Protein AF-A0A7S1K4D0-F1 (afdb_monomer)

Sequence (268 aa):
MHGTATTIIGSWWKMRKERRKFIQHKKRIKATNFIREQWGLYLAVKRTRKTVFAMMQERQREYKRLLYEFGGDWPSKKSGRRLEVHVPSVAVPDSRKETSQYWWERQNAQLGRLFRVWDPSIDVVYVTCEHPPSELLEYFYKIMTLRGIDNPQGKIQIVVAEEAANLPRVSLTTALLCSPKAIRRIRTIAKGRFGYIVPGHVSPLEVQLSSALGLPLFGPPPTKVASLSTKSEMRRVMQTAQIPSGPHATNINQADKFYESLSVLIME

InterPro domains:
  IPR038752 IQ domain-containing protein H [PTHR14465] (5-268)

Solvent-accessible surface area (backbone atoms only — not comparable to full-atom values): 14934 Å² total; per-residue (Å²): 127,69,74,60,55,56,52,51,54,51,50,51,51,51,50,54,53,51,51,51,52,50,54,52,49,53,52,47,52,53,51,50,52,51,50,52,53,55,49,50,50,50,52,49,52,54,51,5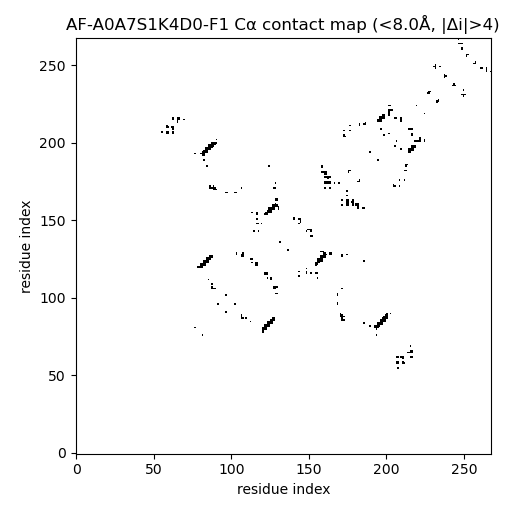1,52,53,52,53,51,52,52,51,52,48,30,52,51,46,33,53,50,37,41,51,54,48,61,69,45,39,82,78,49,69,85,44,68,33,37,42,35,34,38,44,24,60,90,69,60,67,80,59,50,77,72,42,76,65,59,62,57,62,40,53,68,57,60,75,62,66,60,55,45,73,45,85,44,34,33,36,35,43,50,33,59,60,82,74,58,67,69,59,53,51,52,52,44,49,55,40,45,78,71,72,39,79,62,52,73,82,38,46,42,82,40,48,18,69,38,28,82,79,44,78,90,59,43,49,59,55,24,33,74,68,8,67,65,36,47,50,50,52,38,59,73,40,59,98,51,58,46,34,33,39,59,56,52,64,42,75,63,50,40,48,46,20,40,74,55,74,31,28,60,66,67,75,60,38,73,59,44,66,57,54,72,37,72,48,46,41,50,53,51,33,58,74,68,68,48,89,72,77,93,81,84,62,83,72,86,49,70,68,57,42,56,55,50,48,56,55,61,72,75,109

Nearest PDB structures (foldseek):
  3oe7-assembly2_P  TM=1.944E-01  e=1.577E-01  Saccharomyces cerevisiae
  2hld-assembly2_P  TM=1.862E-01  e=1.888E-01  Saccharomyces cerevisiae
  3oee-assembly2_P  TM=2.064E-01  e=3.440E-01  Saccharomyces cerevisiae
  6dus-assembly2_B  TM=3.168E-01  e=3.572E+00  Salmonella enterica subsp. enterica serovar Typhimurium str. SL1344
  7l78-assembly1_B  TM=1.521E-01  e=1.637E+00  Saccharomyces cerevisiae

Foldseek 3Di:
DVVVVVVVVVVVVVVVVVVVVVVVVVVVVVVVVVVVVVVVVVVVVVVVVVVVVVVLVVLLVLQVVQQVVCVVCCVVPVLAQEEEEEQQWDDDPLVVLVVDDPLQVVSVVVCVVLCVCVNVSYAYEYEGLDDPDPVVVVVVVVVCVVVPRPPSVVRYHYAHLVCSVVDPSDISLVSNVVRVVSLVVLLVVCPPGHYAYEYSADASSVSNSCSSNVHHHPDDHRVVCVQCVDPQSVVVVCVVVVNDDAQDDHDPPDPVVVVVSVVVNVVD

Structure (mmCIF, N/CA/C/O backbone):
data_AF-A0A7S1K4D0-F1
#
_entry.id   AF-A0A7S1K4D0-F1
#
loop_
_atom_site.group_PDB
_atom_site.id
_atom_site.type_symbol
_atom_site.label_atom_id
_atom_site.label_alt_id
_atom_site.label_comp_id
_atom_site.label_asym_id
_atom_site.label_entity_id
_atom_site.label_seq_id
_atom_site.pdbx_PDB_ins_code
_atom_site.Cartn_x
_atom_site.Cartn_y
_atom_site.Cartn_z
_atom_site.occupancy
_atom_site.B_iso_or_equiv
_atom_site.auth_seq_id
_atom_site.auth_comp_id
_atom_site.auth_asym_id
_atom_site.auth_atom_id
_atom_site.pdbx_PDB_model_num
ATOM 1 N N . MET A 1 1 ? 62.572 2.540 -70.035 1.00 52.50 1 MET A N 1
ATOM 2 C CA . MET A 1 1 ? 61.556 3.380 -69.350 1.00 52.50 1 MET A CA 1
ATOM 3 C C . MET A 1 1 ? 60.134 2.786 -69.303 1.00 52.50 1 MET A C 1
ATOM 5 O O . MET A 1 1 ? 59.291 3.369 -68.642 1.00 52.50 1 MET A O 1
ATOM 9 N N . HIS A 1 2 ? 59.824 1.642 -69.934 1.00 54.50 2 HIS A N 1
ATOM 10 C CA . HIS A 1 2 ? 58.457 1.076 -69.912 1.00 54.50 2 HIS A CA 1
ATOM 11 C C . HIS A 1 2 ? 58.121 0.200 -68.682 1.00 54.50 2 HIS A C 1
ATOM 13 O O . HIS A 1 2 ? 56.955 0.097 -68.316 1.00 54.50 2 HIS A O 1
ATOM 19 N N . GLY A 1 3 ? 59.114 -0.380 -67.992 1.00 61.81 3 GLY A N 1
ATOM 20 C CA . GLY A 1 3 ? 58.888 -1.218 -66.797 1.00 61.81 3 GLY A CA 1
ATOM 21 C C . GLY A 1 3 ? 58.496 -0.452 -65.521 1.00 61.81 3 GLY A C 1
ATOM 22 O O . GLY A 1 3 ? 57.920 -1.021 -64.595 1.00 61.81 3 GLY A O 1
ATOM 23 N N . THR A 1 4 ? 58.768 0.854 -65.460 1.00 68.94 4 THR A N 1
ATOM 24 C CA . THR A 1 4 ? 58.425 1.706 -64.310 1.00 68.94 4 THR A CA 1
ATOM 25 C C . THR A 1 4 ? 56.947 2.100 -64.322 1.00 68.94 4 THR A C 1
ATOM 27 O O . THR A 1 4 ? 56.292 2.039 -63.285 1.00 68.94 4 THR A O 1
ATOM 30 N N . ALA A 1 5 ? 56.382 2.412 -65.493 1.00 72.31 5 ALA A N 1
ATOM 31 C CA . ALA A 1 5 ? 54.973 2.786 -65.635 1.00 72.31 5 ALA A CA 1
ATOM 32 C C . ALA A 1 5 ? 54.013 1.625 -65.315 1.00 72.31 5 ALA A C 1
ATOM 34 O O . ALA A 1 5 ? 53.046 1.808 -64.577 1.00 72.31 5 ALA A O 1
ATOM 35 N N . THR A 1 6 ? 54.301 0.411 -65.792 1.00 79.31 6 THR A N 1
ATOM 36 C CA . THR A 1 6 ? 53.508 -0.795 -65.482 1.00 79.31 6 THR A CA 1
ATOM 37 C C . THR A 1 6 ? 53.541 -1.145 -63.996 1.00 79.31 6 THR A C 1
ATOM 39 O O . THR A 1 6 ? 52.514 -1.513 -63.424 1.00 79.31 6 THR A O 1
ATOM 42 N N . THR A 1 7 ? 54.688 -0.957 -63.340 1.00 81.25 7 THR A N 1
ATOM 43 C CA . THR A 1 7 ? 54.833 -1.162 -61.892 1.00 81.25 7 THR A CA 1
ATOM 44 C C . THR A 1 7 ? 54.020 -0.141 -61.088 1.00 81.25 7 THR A C 1
ATOM 46 O O . THR A 1 7 ? 53.353 -0.514 -60.121 1.00 81.25 7 THR A O 1
ATOM 49 N N . ILE A 1 8 ? 54.005 1.129 -61.511 1.00 83.81 8 ILE A N 1
ATOM 50 C CA . ILE A 1 8 ? 53.207 2.195 -60.881 1.00 83.81 8 ILE A CA 1
ATOM 51 C C . ILE A 1 8 ? 51.707 1.937 -61.072 1.00 83.81 8 ILE A C 1
ATOM 53 O O . IL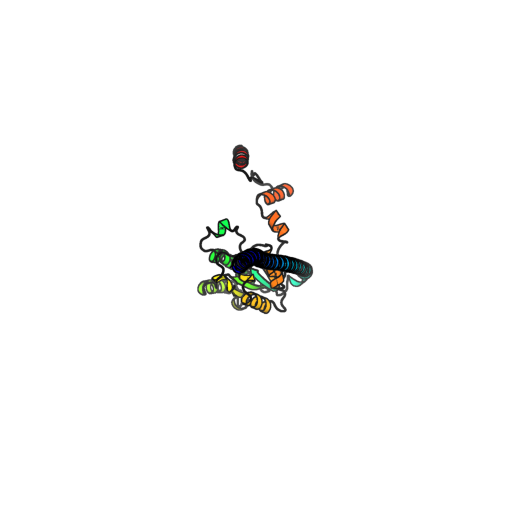E A 1 8 ? 50.944 1.968 -60.110 1.00 83.81 8 ILE A O 1
ATOM 57 N N . ILE A 1 9 ? 51.266 1.619 -62.289 1.00 84.44 9 ILE A N 1
ATOM 58 C CA . ILE A 1 9 ? 49.853 1.313 -62.562 1.00 84.44 9 ILE A CA 1
ATOM 59 C C . ILE A 1 9 ? 49.412 0.071 -61.765 1.00 84.44 9 ILE A C 1
ATOM 61 O O . ILE A 1 9 ? 48.340 0.063 -61.150 1.00 84.44 9 ILE A O 1
ATOM 65 N N . GLY A 1 10 ? 50.265 -0.956 -61.703 1.00 88.88 10 GLY A N 1
ATOM 66 C CA . GLY A 1 10 ? 50.025 -2.168 -60.923 1.00 88.88 10 GLY A CA 1
ATOM 67 C C . GLY A 1 10 ? 49.933 -1.915 -59.414 1.00 88.88 10 GLY A C 1
ATOM 68 O O . GLY A 1 10 ? 49.057 -2.481 -58.752 1.00 88.88 10 GLY A O 1
ATOM 69 N N . SER A 1 11 ? 50.786 -1.051 -58.852 1.00 87.69 11 SER A N 1
ATOM 70 C CA . SER A 1 11 ? 50.752 -0.703 -57.424 1.00 87.69 11 SER A CA 1
ATOM 71 C C . SER A 1 11 ? 49.517 0.130 -57.065 1.00 87.69 11 SER A C 1
ATOM 73 O O . SER A 1 11 ? 48.850 -0.167 -56.071 1.00 87.69 11 SER A O 1
ATOM 75 N N . TRP A 1 12 ? 49.125 1.080 -57.918 1.00 91.31 12 TRP A N 1
ATOM 76 C CA . TRP A 1 12 ? 47.898 1.869 -57.766 1.00 91.31 12 TRP A CA 1
ATOM 77 C C . TRP A 1 12 ? 46.634 1.009 -57.800 1.00 91.31 12 TRP A C 1
ATOM 79 O O . TRP A 1 12 ? 45.729 1.183 -56.977 1.00 91.31 12 TRP A O 1
ATOM 89 N N . TRP A 1 13 ? 46.560 0.047 -58.722 1.00 91.25 13 TRP A N 1
ATOM 90 C CA . TRP A 1 13 ? 45.410 -0.851 -58.807 1.00 91.25 13 TRP A CA 1
ATOM 91 C C . TRP A 1 13 ? 45.311 -1.771 -57.582 1.00 91.25 13 TRP A C 1
ATOM 93 O O . TRP A 1 13 ? 44.226 -1.912 -57.004 1.00 91.25 13 TRP A O 1
ATOM 103 N N . LYS A 1 14 ? 46.444 -2.325 -57.120 1.00 92.81 14 LYS A N 1
ATOM 104 C CA . LYS A 1 14 ? 46.523 -3.087 -55.860 1.00 92.81 14 LYS A CA 1
ATOM 105 C C . LYS A 1 14 ? 46.072 -2.233 -54.670 1.00 92.81 14 LYS A C 1
ATOM 107 O O . LYS A 1 14 ? 45.194 -2.662 -53.924 1.00 92.81 14 LYS A O 1
ATOM 112 N N . MET A 1 15 ? 46.568 -0.999 -54.547 1.00 93.19 15 MET A N 1
ATOM 113 C CA . MET A 1 15 ? 46.160 -0.058 -53.497 1.00 93.19 15 MET A CA 1
ATOM 114 C C . MET A 1 15 ? 44.651 0.217 -53.535 1.00 93.19 15 MET A C 1
ATOM 116 O O . MET A 1 15 ? 43.981 0.159 -52.505 1.00 93.19 15 MET A O 1
ATOM 120 N N . ARG A 1 16 ? 44.073 0.472 -54.717 1.00 93.81 16 ARG A N 1
ATOM 121 C CA . ARG A 1 16 ? 42.629 0.720 -54.867 1.00 93.81 16 ARG A CA 1
ATOM 122 C C . ARG A 1 16 ? 41.795 -0.503 -54.476 1.00 93.81 16 ARG A C 1
ATOM 124 O O . ARG A 1 16 ? 40.752 -0.341 -53.835 1.00 93.81 16 ARG A O 1
ATOM 131 N N . LYS A 1 17 ? 42.240 -1.713 -54.834 1.00 94.94 17 LYS A N 1
ATOM 132 C CA . LYS A 1 17 ? 41.590 -2.980 -54.460 1.00 94.94 17 LYS A CA 1
ATOM 133 C C . LYS A 1 17 ? 41.620 -3.195 -52.946 1.00 94.94 17 LYS A C 1
ATOM 135 O O . LYS A 1 17 ? 40.566 -3.436 -52.356 1.00 94.94 17 LYS A O 1
ATOM 140 N N . GLU A 1 18 ? 42.780 -3.033 -52.314 1.00 94.44 18 GLU A N 1
ATOM 141 C CA . GLU A 1 18 ? 42.918 -3.173 -50.860 1.00 94.44 18 GLU A CA 1
ATOM 142 C C . GLU A 1 18 ? 42.158 -2.077 -50.103 1.00 94.44 18 GLU A C 1
ATOM 144 O O . GLU A 1 18 ? 41.459 -2.367 -49.134 1.00 94.44 18 GLU A O 1
ATOM 149 N N . ARG A 1 19 ? 42.143 -0.836 -50.606 1.00 94.00 19 ARG A N 1
ATOM 150 C CA . ARG A 1 19 ? 41.333 0.248 -50.030 1.00 94.00 19 ARG A CA 1
ATOM 151 C C . ARG A 1 19 ? 39.836 -0.067 -50.069 1.00 94.00 19 ARG A C 1
ATOM 153 O O . ARG A 1 19 ? 39.140 0.181 -49.087 1.00 94.00 19 ARG A O 1
ATOM 160 N N . ARG A 1 20 ? 39.321 -0.635 -51.169 1.00 94.62 20 ARG A N 1
ATOM 161 C CA . ARG A 1 20 ? 37.914 -1.078 -51.254 1.00 94.62 20 ARG A CA 1
ATOM 162 C C . ARG A 1 20 ? 37.607 -2.173 -50.230 1.00 94.62 20 ARG A C 1
ATOM 164 O O . ARG A 1 20 ? 36.610 -2.052 -49.516 1.00 94.62 20 ARG A O 1
ATOM 171 N N . LYS A 1 21 ? 38.470 -3.190 -50.117 1.00 95.06 21 LYS A N 1
ATOM 172 C CA . LYS A 1 21 ? 38.336 -4.252 -49.104 1.00 95.06 21 LYS A CA 1
ATOM 173 C C . LYS A 1 21 ? 38.361 -3.684 -47.686 1.00 95.06 21 LYS A C 1
ATOM 175 O O . LYS A 1 21 ? 37.488 -4.021 -46.894 1.00 95.06 21 LYS A O 1
ATOM 180 N N . PHE A 1 22 ? 39.290 -2.776 -47.385 1.00 94.50 22 PHE A N 1
ATOM 181 C CA . PHE A 1 22 ? 39.388 -2.110 -46.087 1.00 94.50 22 PHE A CA 1
ATOM 182 C C . PHE A 1 22 ? 38.120 -1.317 -45.750 1.00 94.50 22 PHE A C 1
ATOM 184 O O . PHE A 1 22 ? 37.582 -1.450 -44.653 1.00 94.50 22 PHE A O 1
ATOM 191 N N . ILE A 1 23 ? 37.582 -0.542 -46.700 1.00 95.19 23 ILE A N 1
ATOM 192 C CA . ILE A 1 23 ? 36.320 0.191 -46.508 1.00 95.19 23 ILE A CA 1
ATOM 193 C C . ILE A 1 23 ? 35.168 -0.782 -46.223 1.00 95.19 23 ILE A C 1
ATOM 195 O O . ILE A 1 23 ? 34.375 -0.541 -45.312 1.00 95.19 23 ILE A O 1
ATOM 199 N N . GLN A 1 24 ? 35.073 -1.890 -46.964 1.00 95.44 24 GLN A N 1
ATOM 200 C CA . GLN A 1 24 ? 34.037 -2.901 -46.742 1.00 95.44 24 GLN A CA 1
ATOM 201 C C . GLN A 1 24 ? 34.203 -3.605 -45.388 1.00 95.44 24 GLN A C 1
ATOM 203 O O . GLN A 1 24 ? 33.221 -3.793 -44.674 1.00 95.44 24 GLN A O 1
ATOM 208 N N . HIS A 1 25 ? 35.434 -3.935 -44.998 1.00 94.75 25 HIS A N 1
ATOM 209 C CA . HIS A 1 25 ? 35.750 -4.507 -43.694 1.00 94.75 25 HIS A CA 1
ATOM 210 C C . HIS A 1 25 ? 35.390 -3.543 -42.555 1.00 94.75 25 HIS A C 1
ATOM 212 O O . HIS A 1 25 ? 34.705 -3.938 -41.617 1.00 94.75 25 HIS A O 1
ATOM 218 N N . LYS A 1 26 ? 35.720 -2.251 -42.682 1.00 95.50 26 LYS A N 1
ATOM 219 C CA . LYS A 1 26 ? 35.330 -1.208 -41.721 1.00 95.50 26 LYS A CA 1
ATOM 220 C C . LYS A 1 26 ? 33.808 -1.079 -41.602 1.00 95.50 26 LYS A C 1
ATOM 222 O O . LYS A 1 26 ? 33.299 -0.937 -40.493 1.00 95.50 26 LYS A O 1
ATOM 227 N N . LYS A 1 27 ? 33.068 -1.158 -42.719 1.00 95.12 27 LYS A N 1
ATOM 228 C CA . LYS A 1 27 ? 31.591 -1.198 -42.705 1.00 95.12 27 LYS A CA 1
ATOM 229 C C . LYS A 1 27 ? 31.068 -2.432 -41.965 1.00 95.12 27 LYS A C 1
ATOM 231 O O . LYS A 1 27 ? 30.166 -2.292 -41.147 1.00 95.12 27 LYS A O 1
ATOM 236 N N . ARG A 1 28 ? 31.655 -3.610 -42.207 1.00 95.44 28 ARG A N 1
ATOM 237 C CA . ARG A 1 28 ? 31.292 -4.855 -41.511 1.00 95.44 28 ARG A CA 1
ATOM 238 C C . ARG A 1 28 ? 31.567 -4.767 -40.013 1.00 95.44 28 ARG A C 1
ATOM 240 O O . ARG A 1 28 ? 30.662 -5.056 -39.253 1.00 95.44 28 ARG A O 1
ATOM 247 N N . ILE A 1 29 ? 32.738 -4.284 -39.586 1.00 96.25 29 ILE A N 1
ATOM 248 C CA . ILE A 1 29 ? 33.047 -4.084 -38.157 1.00 96.25 29 ILE A CA 1
ATOM 249 C C . ILE A 1 29 ? 32.014 -3.166 -37.503 1.00 96.25 29 ILE A C 1
ATOM 251 O O . ILE A 1 29 ? 31.486 -3.498 -36.445 1.00 96.25 29 ILE A O 1
ATOM 255 N N . LYS A 1 30 ? 31.687 -2.031 -38.139 1.00 95.12 30 LYS A N 1
ATOM 256 C CA . LYS A 1 30 ? 30.658 -1.116 -37.624 1.00 95.12 30 LYS A CA 1
ATOM 257 C C . LYS A 1 30 ? 29.303 -1.812 -37.471 1.00 95.12 30 LYS A C 1
ATOM 259 O O . LYS A 1 30 ? 28.686 -1.691 -36.419 1.00 95.12 30 LYS A O 1
ATOM 264 N N . ALA A 1 31 ? 28.868 -2.558 -38.487 1.00 95.38 31 ALA A N 1
ATOM 265 C CA . ALA A 1 31 ? 27.614 -3.307 -38.441 1.00 95.38 31 ALA A CA 1
ATOM 266 C C . ALA A 1 31 ? 27.632 -4.402 -37.360 1.00 95.38 31 ALA A C 1
ATOM 268 O O . ALA A 1 31 ? 26.679 -4.515 -36.599 1.00 95.38 31 ALA A O 1
ATOM 269 N N . THR A 1 32 ? 28.722 -5.163 -37.235 1.00 95.88 32 THR A N 1
ATOM 270 C CA . THR A 1 32 ? 28.883 -6.198 -36.205 1.00 95.88 32 THR A CA 1
ATOM 271 C C . THR A 1 32 ? 28.844 -5.604 -34.801 1.00 95.88 32 THR A C 1
ATOM 273 O O . THR A 1 32 ? 28.163 -6.151 -33.939 1.00 95.88 32 THR A O 1
ATOM 276 N N . ASN A 1 33 ? 29.529 -4.481 -34.564 1.00 96.06 33 ASN A N 1
ATOM 277 C CA . ASN A 1 33 ? 29.507 -3.806 -33.266 1.00 96.06 33 ASN A CA 1
ATOM 278 C C . ASN A 1 33 ? 28.094 -3.337 -32.913 1.00 96.06 33 ASN A C 1
ATOM 280 O O . ASN A 1 33 ? 27.623 -3.631 -31.818 1.00 96.06 33 ASN A O 1
ATOM 284 N N . PHE A 1 34 ? 27.400 -2.713 -33.869 1.00 96.88 34 PHE A N 1
ATOM 285 C CA . PHE A 1 34 ? 26.007 -2.310 -33.700 1.00 96.88 34 PHE A CA 1
ATOM 286 C C . PHE A 1 34 ? 25.103 -3.508 -33.375 1.00 96.88 34 PHE A C 1
ATOM 288 O O . PHE A 1 34 ? 24.381 -3.482 -32.383 1.00 96.88 34 PHE A O 1
ATOM 295 N N . ILE A 1 35 ? 25.182 -4.595 -34.152 1.00 96.12 35 ILE A N 1
ATOM 296 C CA . ILE A 1 35 ? 24.393 -5.813 -33.909 1.00 96.12 35 ILE A CA 1
ATOM 297 C C . ILE A 1 35 ? 24.701 -6.393 -32.527 1.00 96.12 35 ILE A C 1
ATOM 299 O O . ILE A 1 35 ? 23.780 -6.758 -31.804 1.00 96.12 35 ILE A O 1
ATOM 303 N N . ARG A 1 36 ? 25.977 -6.460 -32.133 1.00 96.56 36 ARG A N 1
ATOM 304 C CA . ARG A 1 36 ? 26.397 -6.981 -30.826 1.00 96.56 36 ARG A CA 1
ATOM 305 C C . ARG A 1 36 ? 25.817 -6.158 -29.676 1.00 96.56 36 ARG A C 1
ATOM 307 O O . ARG A 1 36 ? 25.335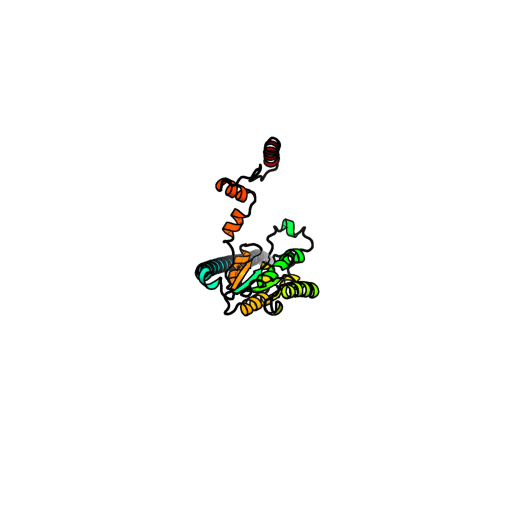 -6.741 -28.710 1.00 96.56 36 ARG A O 1
ATOM 314 N N . GLU A 1 37 ? 25.850 -4.833 -29.779 1.00 96.00 37 GLU A N 1
ATOM 315 C CA . GLU A 1 37 ? 25.271 -3.926 -28.780 1.00 96.00 37 GLU A CA 1
ATOM 316 C C . GLU A 1 37 ? 23.752 -4.096 -28.687 1.00 96.00 37 GLU A C 1
ATOM 318 O O . GLU A 1 37 ? 23.226 -4.330 -27.598 1.00 96.00 37 GLU A O 1
ATOM 323 N N . GLN A 1 38 ? 23.052 -4.079 -29.826 1.00 96.75 38 GLN A N 1
ATOM 324 C CA . GLN A 1 38 ? 21.599 -4.272 -29.866 1.00 96.75 38 GLN A CA 1
ATOM 325 C C . GLN A 1 38 ? 21.187 -5.655 -29.346 1.00 96.75 38 GLN A C 1
ATOM 327 O O . GLN A 1 38 ? 20.222 -5.781 -28.592 1.00 96.75 38 GLN A O 1
ATOM 332 N N . TRP A 1 39 ? 21.945 -6.698 -29.685 1.00 96.25 39 TRP A N 1
ATOM 333 C CA . TRP A 1 39 ? 21.723 -8.047 -29.174 1.00 96.25 39 TRP A CA 1
ATOM 334 C C . TRP A 1 39 ? 21.959 -8.134 -27.663 1.00 96.25 39 TRP A C 1
ATOM 336 O O . TRP A 1 39 ? 21.171 -8.755 -26.950 1.00 96.25 39 TRP A O 1
ATOM 346 N N . GLY A 1 40 ? 23.000 -7.470 -27.153 1.00 97.50 40 GLY A N 1
ATOM 347 C CA . GLY A 1 40 ? 23.266 -7.355 -25.719 1.00 97.50 40 GLY A CA 1
ATOM 348 C C . GLY A 1 40 ? 22.110 -6.692 -24.967 1.00 97.50 40 GLY A C 1
ATOM 349 O O . GLY A 1 40 ? 21.637 -7.239 -23.969 1.00 97.50 40 GLY A O 1
ATOM 350 N N . LEU A 1 41 ? 21.598 -5.570 -25.485 1.00 96.19 41 LEU A N 1
ATOM 351 C CA . LEU A 1 41 ? 20.425 -4.881 -24.935 1.00 96.19 41 LEU A CA 1
ATOM 352 C C . LEU A 1 41 ? 19.175 -5.768 -24.972 1.00 96.19 41 LEU A C 1
ATOM 354 O O . LEU A 1 41 ? 18.478 -5.894 -23.964 1.00 96.19 41 LEU A O 1
ATOM 358 N N . TYR A 1 42 ? 18.918 -6.442 -26.096 1.00 97.12 42 TYR A N 1
ATOM 359 C CA . TYR A 1 42 ? 17.806 -7.384 -26.229 1.00 97.12 42 TYR A CA 1
ATOM 360 C C . TYR A 1 42 ? 17.880 -8.505 -25.183 1.00 97.12 42 TYR A C 1
ATOM 362 O O . TYR A 1 42 ? 16.892 -8.788 -24.497 1.00 97.12 42 TYR A O 1
ATOM 370 N N . LEU A 1 43 ? 19.054 -9.122 -25.015 1.00 97.50 43 LEU A N 1
ATOM 371 C CA . LEU A 1 43 ? 19.263 -10.166 -24.015 1.00 97.50 43 LEU A CA 1
ATOM 372 C C . LEU A 1 43 ? 19.086 -9.636 -22.589 1.00 97.50 43 LEU A C 1
ATOM 374 O O . LEU A 1 43 ? 18.478 -10.327 -21.769 1.00 97.50 43 LEU A O 1
ATOM 378 N N . ALA A 1 44 ? 19.566 -8.425 -22.291 1.00 96.94 44 ALA A N 1
ATOM 379 C CA . ALA A 1 44 ? 19.3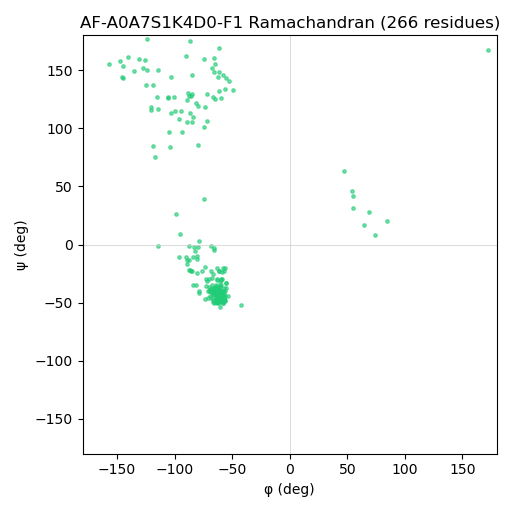83 -7.787 -20.991 1.00 96.94 44 ALA A CA 1
ATOM 380 C C . ALA A 1 44 ? 17.894 -7.562 -20.685 1.00 96.94 44 ALA A C 1
ATOM 382 O O . ALA A 1 44 ? 17.406 -8.028 -19.658 1.00 96.94 44 ALA A O 1
ATOM 383 N N . VAL A 1 45 ? 17.139 -6.962 -21.612 1.00 97.00 45 VAL A N 1
ATOM 384 C CA . VAL A 1 45 ? 15.686 -6.757 -21.467 1.00 97.00 45 VAL A CA 1
ATOM 385 C C . VAL A 1 45 ? 14.955 -8.088 -21.297 1.00 97.00 45 VAL A C 1
ATOM 387 O O . VAL A 1 45 ? 14.101 -8.217 -20.418 1.00 97.00 45 VAL A O 1
ATOM 390 N N . LYS A 1 46 ? 15.298 -9.104 -22.097 1.00 96.94 46 LYS A N 1
ATOM 391 C CA . LYS A 1 46 ? 14.695 -10.441 -22.005 1.00 96.94 46 LYS A CA 1
ATOM 392 C C . LYS A 1 46 ? 14.941 -11.080 -20.636 1.00 96.94 46 LYS A C 1
ATOM 394 O O . LYS A 1 46 ? 14.008 -11.635 -20.054 1.00 96.94 46 LYS A O 1
ATOM 399 N N . ARG A 1 47 ? 16.166 -10.984 -20.106 1.00 97.19 47 ARG A N 1
ATOM 400 C CA . ARG A 1 47 ? 16.516 -11.471 -18.760 1.00 97.19 47 ARG A CA 1
ATOM 401 C C . ARG A 1 47 ? 15.745 -10.711 -17.685 1.00 97.19 47 ARG A C 1
ATOM 403 O O . ARG A 1 47 ? 15.069 -11.351 -16.888 1.00 97.19 47 ARG A O 1
ATOM 410 N N . THR A 1 48 ? 15.758 -9.379 -17.720 1.00 96.69 48 THR A N 1
ATOM 411 C CA . THR A 1 48 ? 15.043 -8.540 -16.748 1.00 96.69 48 THR A CA 1
ATOM 412 C C . THR A 1 48 ? 13.549 -8.841 -16.737 1.00 96.69 48 THR A C 1
ATOM 414 O O . THR A 1 48 ? 12.984 -9.038 -15.667 1.00 96.69 48 THR A O 1
ATOM 417 N N . ARG A 1 49 ? 12.904 -8.973 -17.904 1.00 96.38 49 ARG A N 1
ATOM 418 C CA . ARG A 1 49 ? 11.483 -9.353 -17.993 1.00 96.38 49 ARG A CA 1
ATOM 419 C C . ARG A 1 49 ? 11.206 -10.698 -17.327 1.00 96.38 49 ARG A C 1
ATOM 421 O O . ARG A 1 49 ? 10.244 -10.807 -16.572 1.00 96.38 49 ARG A O 1
ATOM 428 N N . LYS A 1 50 ? 12.053 -11.704 -17.573 1.00 96.88 50 LYS A N 1
ATOM 429 C CA . LYS A 1 50 ? 11.919 -13.027 -16.946 1.00 96.88 50 LYS A CA 1
ATOM 430 C C . LYS A 1 50 ? 12.063 -12.937 -15.423 1.00 96.88 50 LYS A C 1
ATOM 432 O O . LYS A 1 50 ? 11.246 -13.516 -14.712 1.00 96.88 50 LYS A O 1
ATOM 437 N N . THR A 1 51 ? 13.052 -12.190 -14.933 1.00 96.56 51 THR A N 1
ATOM 438 C CA . THR A 1 51 ? 13.274 -11.980 -13.495 1.00 96.56 51 THR A CA 1
ATOM 439 C C . THR A 1 51 ? 12.101 -11.251 -12.846 1.00 96.56 51 THR A C 1
ATOM 441 O O . THR A 1 51 ? 11.555 -11.737 -11.863 1.00 96.56 51 THR A O 1
ATOM 444 N N . VAL A 1 52 ? 11.650 -10.135 -13.426 1.00 94.12 52 VAL A N 1
ATOM 445 C CA . VAL A 1 52 ? 10.508 -9.357 -12.917 1.00 94.12 52 VAL A CA 1
ATOM 446 C C . VAL A 1 52 ? 9.245 -10.212 -12.873 1.00 94.12 52 VAL A C 1
ATOM 448 O O . VAL A 1 52 ? 8.537 -10.205 -11.869 1.00 94.12 52 VAL A O 1
ATOM 451 N N . PHE A 1 53 ? 8.983 -10.996 -13.919 1.00 94.75 53 PHE A N 1
ATOM 452 C CA . PHE A 1 53 ? 7.840 -11.903 -13.951 1.00 94.75 53 PHE A CA 1
ATOM 453 C C . PHE A 1 53 ? 7.915 -12.970 -12.849 1.00 94.75 53 PHE A C 1
ATOM 455 O O . PHE A 1 53 ? 6.929 -13.194 -12.149 1.00 94.75 53 PHE A O 1
ATOM 462 N N . ALA A 1 54 ? 9.084 -13.586 -12.642 1.00 95.44 54 ALA A N 1
ATOM 463 C CA . ALA A 1 54 ? 9.287 -14.553 -11.564 1.00 95.44 54 ALA A CA 1
ATOM 464 C C . ALA A 1 54 ? 9.066 -13.923 -10.176 1.00 95.44 54 ALA A C 1
ATOM 466 O O . ALA A 1 54 ? 8.337 -14.489 -9.362 1.00 95.44 54 ALA A O 1
ATOM 467 N N . MET A 1 55 ? 9.600 -12.719 -9.942 1.00 93.00 55 MET A N 1
ATOM 468 C CA . MET A 1 55 ? 9.395 -11.966 -8.698 1.00 93.00 55 MET A CA 1
ATOM 469 C C . MET A 1 55 ? 7.918 -11.620 -8.472 1.00 93.00 55 MET A C 1
ATOM 471 O O . MET A 1 55 ? 7.414 -11.735 -7.358 1.00 93.00 55 MET A O 1
ATOM 475 N N . MET A 1 56 ? 7.193 -11.206 -9.516 1.00 91.12 56 MET A N 1
ATOM 476 C CA . MET A 1 56 ? 5.754 -10.933 -9.416 1.00 91.12 56 MET A CA 1
ATOM 477 C C . MET A 1 56 ? 4.966 -12.193 -9.046 1.00 91.12 56 MET A C 1
ATOM 479 O O . MET A 1 56 ? 4.076 -12.130 -8.197 1.00 91.12 56 MET A O 1
ATOM 483 N N . GLN A 1 57 ? 5.306 -13.342 -9.636 1.00 93.31 57 GLN A N 1
ATOM 484 C CA . GLN A 1 57 ? 4.679 -14.613 -9.274 1.00 93.31 57 GLN A CA 1
ATOM 485 C C . GLN A 1 57 ? 4.962 -15.005 -7.824 1.00 93.31 57 GLN A C 1
ATOM 487 O O . GLN A 1 57 ? 4.055 -15.457 -7.133 1.00 93.31 57 GLN A O 1
ATOM 492 N N . GLU A 1 58 ? 6.197 -14.837 -7.359 1.00 94.69 58 GLU A N 1
ATOM 493 C CA . GLU A 1 58 ? 6.578 -15.110 -5.974 1.00 94.69 58 GLU A CA 1
ATOM 494 C C . GLU A 1 58 ? 5.787 -14.239 -4.992 1.00 94.69 58 GLU A C 1
ATOM 496 O O . GLU A 1 58 ? 5.141 -14.774 -4.095 1.00 94.69 58 GLU A O 1
ATOM 501 N N . ARG A 1 59 ? 5.711 -12.924 -5.234 1.00 93.69 59 ARG A N 1
ATOM 502 C CA . ARG A 1 59 ? 4.898 -11.999 -4.420 1.00 93.69 59 ARG A CA 1
ATOM 503 C C . ARG A 1 59 ? 3.426 -12.400 -4.387 1.00 93.69 59 ARG A C 1
ATOM 505 O O . ARG A 1 59 ? 2.786 -12.332 -3.342 1.00 93.69 59 ARG A O 1
ATOM 512 N N . GLN A 1 60 ? 2.883 -12.847 -5.519 1.00 92.94 60 GLN A N 1
ATOM 513 C CA . GLN A 1 60 ? 1.502 -13.319 -5.593 1.00 92.94 60 GLN A CA 1
ATOM 514 C C . GLN A 1 60 ? 1.287 -14.619 -4.804 1.00 92.94 60 GLN A C 1
ATOM 516 O O . GLN A 1 60 ? 0.227 -14.788 -4.198 1.00 92.94 60 GLN A O 1
ATOM 521 N N . ARG A 1 61 ? 2.257 -15.546 -4.824 1.00 95.19 61 ARG A N 1
ATOM 522 C CA . ARG A 1 61 ? 2.221 -16.780 -4.020 1.00 95.19 61 ARG A CA 1
ATOM 523 C C . ARG A 1 61 ? 2.276 -16.451 -2.531 1.00 95.19 61 ARG A C 1
ATOM 525 O O . ARG A 1 61 ? 1.436 -16.943 -1.786 1.00 95.19 61 ARG A O 1
ATOM 532 N N . GLU A 1 62 ? 3.193 -15.572 -2.138 1.00 95.62 62 GLU A N 1
ATOM 533 C CA . GLU A 1 62 ? 3.350 -15.101 -0.761 1.00 95.62 62 GLU A CA 1
ATOM 534 C C . GLU A 1 62 ? 2.063 -14.460 -0.237 1.00 95.62 62 GLU A C 1
ATOM 536 O O . GLU A 1 62 ? 1.542 -14.862 0.798 1.00 95.62 62 GLU A O 1
ATOM 541 N N . TYR A 1 63 ? 1.481 -13.534 -1.002 1.00 95.12 63 TYR A N 1
ATOM 542 C CA . TYR A 1 63 ? 0.201 -12.912 -0.667 1.00 95.12 63 TYR A CA 1
ATOM 543 C C . TYR A 1 63 ? -0.920 -13.938 -0.463 1.00 95.12 63 TYR A C 1
ATOM 545 O O . TYR A 1 63 ? -1.678 -13.839 0.499 1.00 95.12 63 TYR A O 1
ATOM 553 N N . LYS A 1 64 ? -1.031 -14.938 -1.350 1.00 94.81 64 LYS A N 1
ATOM 554 C CA . LYS A 1 64 ? -2.043 -15.995 -1.211 1.00 94.81 64 LYS A CA 1
ATOM 555 C C . LYS A 1 64 ? -1.823 -16.823 0.054 1.00 94.81 64 LYS A C 1
ATOM 557 O O . LYS A 1 64 ? -2.805 -17.137 0.721 1.00 94.81 64 LYS A O 1
ATOM 562 N N . ARG A 1 65 ? -0.566 -17.148 0.381 1.00 96.62 65 ARG A N 1
ATOM 563 C CA . ARG A 1 65 ? -0.214 -17.865 1.614 1.00 96.62 65 ARG A CA 1
ATOM 564 C C . ARG A 1 65 ? -0.628 -17.056 2.843 1.00 96.62 65 ARG A C 1
ATOM 566 O O . ARG A 1 65 ? -1.412 -17.550 3.644 1.00 96.62 65 ARG A O 1
ATOM 573 N N . LEU A 1 66 ? -0.196 -15.795 2.919 1.00 96.19 66 LEU A N 1
ATOM 574 C CA . LEU A 1 66 ? -0.522 -14.884 4.021 1.00 96.19 66 LEU A CA 1
ATOM 575 C C . LEU A 1 66 ? -2.034 -14.699 4.186 1.00 96.19 66 LEU A C 1
ATOM 577 O O . LEU A 1 66 ? -2.535 -14.727 5.304 1.00 96.19 66 LEU A O 1
ATOM 581 N N . LEU A 1 67 ? -2.776 -14.526 3.088 1.00 94.06 67 LEU A N 1
ATOM 582 C CA . LEU A 1 67 ? -4.231 -14.371 3.136 1.00 94.06 67 LEU A CA 1
ATOM 583 C C . LEU A 1 67 ? -4.932 -15.638 3.650 1.00 94.06 67 LEU A C 1
ATOM 585 O O . LEU A 1 67 ? -5.896 -15.533 4.405 1.00 94.06 67 LEU A O 1
ATOM 589 N N . TYR A 1 68 ? -4.460 -16.819 3.243 1.00 94.94 68 TYR A N 1
ATOM 590 C CA . TYR A 1 68 ? -5.012 -18.097 3.691 1.00 94.94 68 TYR A CA 1
ATOM 591 C C . TYR A 1 68 ? -4.755 -18.332 5.186 1.00 94.94 68 TYR A C 1
ATOM 593 O O . TYR A 1 68 ? -5.694 -18.606 5.930 1.00 94.94 68 TYR A O 1
ATOM 601 N N . GLU A 1 69 ? -3.508 -18.150 5.631 1.00 95.12 69 GLU A N 1
ATOM 602 C CA . GLU A 1 69 ? -3.120 -18.230 7.047 1.00 95.12 69 GLU A CA 1
ATOM 603 C C . GLU A 1 69 ? -3.924 -17.235 7.891 1.00 95.12 69 GLU A C 1
ATOM 605 O O . GLU A 1 69 ? -4.507 -17.601 8.908 1.00 95.12 69 GLU A O 1
ATOM 610 N N . PHE A 1 70 ? -4.043 -15.991 7.420 1.00 95.56 70 PHE A N 1
ATOM 611 C CA . PHE A 1 70 ? -4.826 -14.957 8.086 1.00 95.56 70 PHE A CA 1
ATOM 612 C C . PHE A 1 70 ? -6.305 -15.329 8.218 1.00 95.56 70 PHE A C 1
ATOM 614 O O . PHE A 1 70 ? -6.888 -15.119 9.278 1.00 95.56 70 PHE A O 1
ATOM 621 N N . GLY A 1 71 ? -6.911 -15.905 7.176 1.00 94.75 71 GLY A N 1
ATOM 622 C CA . GLY A 1 71 ? -8.300 -16.362 7.214 1.00 94.75 71 GLY A CA 1
ATOM 623 C C . GLY A 1 71 ? -8.540 -17.478 8.235 1.00 94.75 71 GLY A C 1
ATOM 624 O O . GLY A 1 71 ? -9.559 -17.454 8.924 1.00 94.75 71 GLY A O 1
ATOM 625 N N . GLY A 1 72 ? -7.596 -18.415 8.367 1.00 94.75 72 GLY A N 1
ATOM 626 C CA . GLY A 1 72 ? -7.654 -19.484 9.370 1.00 94.75 72 GLY A CA 1
ATOM 627 C C . GLY A 1 72 ? -7.435 -18.982 10.800 1.00 94.75 72 GLY A C 1
ATOM 628 O O . GLY A 1 72 ? -8.142 -19.393 11.718 1.00 94.75 72 GLY A O 1
ATOM 629 N N . ASP A 1 73 ? -6.506 -18.045 10.979 1.00 93.81 73 ASP A N 1
ATOM 630 C CA . ASP A 1 73 ? -6.170 -17.452 12.276 1.00 93.81 73 ASP A CA 1
ATOM 631 C C . ASP A 1 73 ? -7.197 -16.418 12.766 1.00 93.81 73 ASP A C 1
ATOM 633 O O . ASP A 1 73 ? -7.277 -16.124 13.962 1.00 93.81 73 ASP A O 1
ATOM 637 N N . TRP A 1 74 ? -7.975 -15.820 11.860 1.00 93.94 74 TRP A N 1
ATOM 638 C CA . TRP A 1 74 ? -8.856 -14.699 12.181 1.00 93.94 74 TRP A CA 1
ATOM 639 C C . TRP A 1 74 ? -9.865 -14.995 13.303 1.00 93.94 74 TRP A C 1
ATOM 641 O O . TRP A 1 74 ? -9.951 -14.187 14.232 1.00 93.94 74 TRP A O 1
ATOM 651 N N . PRO A 1 75 ? -10.610 -16.122 13.304 1.00 93.62 75 PRO A N 1
ATOM 652 C CA . PRO A 1 75 ? -11.605 -16.387 14.342 1.00 93.62 75 PRO A CA 1
ATOM 653 C C . PRO A 1 75 ? -11.022 -16.445 15.758 1.00 93.62 75 PRO A C 1
ATOM 655 O O . PRO A 1 75 ? -11.685 -15.994 16.691 1.00 93.62 75 PRO A O 1
ATOM 658 N N . SER A 1 76 ? -9.796 -16.959 15.915 1.00 92.19 76 SER A N 1
ATOM 659 C CA . SER A 1 76 ? -9.129 -17.099 17.215 1.00 92.19 76 SER A CA 1
ATOM 660 C C . SER A 1 76 ? -8.419 -15.816 17.648 1.00 92.19 76 SER A C 1
ATOM 662 O O . SER A 1 76 ? -8.418 -15.480 18.831 1.00 92.19 76 SER A O 1
ATOM 664 N N . LYS A 1 77 ? -7.849 -15.059 16.702 1.00 91.31 77 LYS A N 1
ATOM 665 C CA . LYS A 1 77 ? -7.036 -13.872 17.005 1.00 91.31 77 LYS A CA 1
ATOM 666 C C . LYS A 1 77 ? -7.799 -12.547 16.945 1.00 91.31 77 LYS A C 1
ATOM 668 O O . LYS A 1 77 ? -7.277 -11.546 17.435 1.00 91.31 77 LYS A O 1
ATOM 673 N N . LYS A 1 78 ? -9.036 -12.510 16.425 1.00 90.19 78 LYS A N 1
ATOM 674 C CA . LYS A 1 78 ? -9.835 -11.267 16.320 1.00 90.19 78 LYS A CA 1
ATOM 675 C C . LYS A 1 78 ? -10.092 -10.573 17.661 1.00 90.19 78 LYS A C 1
ATOM 677 O O . LYS A 1 78 ? -10.226 -9.358 17.676 1.00 90.19 78 LYS A O 1
ATOM 682 N N . SER A 1 79 ? -10.167 -11.324 18.762 1.00 89.19 79 SER A N 1
ATOM 683 C CA . SER A 1 79 ? -10.416 -10.776 20.107 1.00 89.19 79 SER A CA 1
ATOM 684 C C . SER A 1 79 ? -9.128 -10.411 20.850 1.00 89.19 79 SER A C 1
ATOM 686 O O . SER A 1 79 ? -9.186 -9.794 21.907 1.00 89.19 79 SER A O 1
ATOM 688 N N . GLY A 1 80 ? -7.969 -10.815 20.323 1.00 92.88 80 GLY A N 1
ATOM 689 C CA . GLY A 1 80 ? -6.671 -10.563 20.934 1.00 92.88 80 GLY A CA 1
ATOM 690 C C . GLY A 1 80 ? -6.076 -9.212 20.543 1.00 92.88 80 GLY A C 1
ATOM 691 O O . GLY A 1 80 ? -6.583 -8.493 19.671 1.00 92.88 80 GLY A O 1
ATOM 692 N N . ARG A 1 81 ? -4.935 -8.903 21.173 1.00 94.88 81 ARG A N 1
ATOM 693 C CA . ARG A 1 81 ? -4.143 -7.716 20.852 1.00 94.88 81 ARG A CA 1
ATOM 694 C C . ARG A 1 81 ? -3.552 -7.830 19.447 1.00 94.88 81 ARG A C 1
ATOM 696 O O . ARG A 1 81 ? -2.875 -8.809 19.131 1.00 94.88 81 ARG A O 1
ATOM 703 N N . ARG A 1 82 ? -3.780 -6.817 18.614 1.00 96.06 82 ARG A N 1
ATOM 704 C CA . ARG A 1 82 ? -3.422 -6.815 17.192 1.00 96.06 82 ARG A CA 1
ATOM 705 C C . ARG A 1 82 ? -2.892 -5.466 16.722 1.00 96.06 82 ARG A C 1
ATOM 707 O O . ARG A 1 82 ? -3.057 -4.450 17.392 1.00 96.06 82 ARG A O 1
ATOM 714 N N . LEU A 1 83 ? -2.195 -5.485 15.592 1.00 97.88 83 LEU A N 1
ATOM 715 C CA . LEU A 1 83 ? -1.595 -4.312 14.966 1.00 97.88 83 LEU A CA 1
ATOM 716 C C . LEU A 1 83 ? -2.268 -4.039 13.618 1.00 97.88 83 LEU A C 1
ATOM 718 O O . LEU A 1 83 ? -2.144 -4.838 12.690 1.00 97.88 83 LEU A O 1
ATOM 722 N N . GLU A 1 84 ? -2.936 -2.898 13.489 1.00 98.19 84 GLU A N 1
ATOM 723 C CA . GLU A 1 84 ? -3.492 -2.449 12.210 1.00 98.19 84 GLU A CA 1
ATOM 724 C C . GLU A 1 84 ? -2.496 -1.503 11.521 1.00 98.19 84 GLU A C 1
ATOM 726 O O . GLU A 1 84 ? -2.206 -0.413 12.014 1.00 98.19 84 GLU A O 1
ATOM 731 N N . VAL A 1 85 ? -1.953 -1.915 10.371 1.00 98.38 85 VAL A N 1
ATOM 732 C CA . VAL A 1 85 ? -1.099 -1.064 9.528 1.00 98.38 85 VAL A CA 1
ATOM 733 C C . VAL A 1 85 ? -1.973 -0.386 8.481 1.00 98.38 85 VAL A C 1
ATOM 735 O O . VAL A 1 85 ? -2.290 -0.961 7.441 1.00 98.38 85 VAL A O 1
ATOM 738 N N . HIS A 1 86 ? -2.387 0.844 8.752 1.00 97.44 86 HIS A N 1
ATOM 739 C CA . HIS A 1 86 ? -3.229 1.617 7.853 1.00 97.44 86 HIS A CA 1
ATOM 740 C C . HIS A 1 86 ? -2.401 2.228 6.731 1.00 97.44 86 HIS A C 1
ATOM 742 O O . HIS A 1 86 ? -1.524 3.056 6.966 1.00 97.44 86 HIS A O 1
ATOM 748 N N . VAL A 1 87 ? -2.740 1.853 5.500 1.00 96.00 87 VAL A N 1
ATOM 749 C CA . VAL A 1 87 ? -2.132 2.389 4.280 1.00 96.00 87 VAL A CA 1
ATOM 750 C C . VAL A 1 87 ? -3.244 3.056 3.474 1.00 96.00 87 VAL A C 1
ATOM 752 O O . VAL A 1 87 ? -3.854 2.404 2.623 1.00 96.00 87 VAL A O 1
ATOM 755 N N . PRO A 1 88 ? -3.573 4.330 3.759 1.00 93.25 88 PRO A N 1
ATOM 756 C CA . PRO A 1 88 ? -4.680 5.066 3.140 1.00 93.25 88 PRO A CA 1
ATOM 757 C C . PRO A 1 88 ? -4.393 5.499 1.688 1.00 93.25 88 PRO A C 1
ATOM 759 O O . PRO A 1 88 ? -4.755 6.591 1.264 1.00 93.25 88 PRO A O 1
ATOM 762 N N . SER A 1 89 ? -3.742 4.638 0.905 1.00 90.50 89 SER A N 1
ATOM 763 C CA . SER A 1 89 ? -3.441 4.893 -0.502 1.00 90.50 89 SER A CA 1
ATOM 764 C C . SER A 1 89 ? -4.727 5.066 -1.307 1.00 90.50 89 SER A C 1
ATOM 766 O O . SER A 1 89 ? -5.663 4.266 -1.193 1.00 90.50 89 SER A O 1
ATOM 768 N N . VAL A 1 90 ? -4.772 6.116 -2.125 1.00 83.75 90 VAL A N 1
ATOM 769 C CA . VAL A 1 90 ? -5.925 6.436 -2.969 1.00 83.75 90 VAL A CA 1
ATOM 770 C C . VAL A 1 90 ? -5.654 5.960 -4.393 1.00 83.75 90 VAL A C 1
ATOM 772 O O . VAL A 1 90 ? -4.651 6.324 -5.008 1.00 83.75 90 VAL A O 1
ATOM 775 N N . ALA A 1 91 ? -6.578 5.178 -4.950 1.00 73.12 91 ALA A N 1
ATOM 776 C CA . ALA A 1 91 ? -6.540 4.794 -6.354 1.00 73.12 91 ALA A CA 1
ATOM 777 C C . ALA A 1 91 ? -7.279 5.824 -7.207 1.00 73.12 91 ALA A C 1
ATOM 779 O O . ALA A 1 91 ? -8.507 5.884 -7.228 1.00 73.12 91 ALA A O 1
ATOM 780 N N . VAL A 1 92 ? -6.508 6.641 -7.920 1.00 71.94 92 VAL A N 1
ATOM 781 C CA . VAL A 1 92 ? -7.019 7.612 -8.888 1.00 71.94 92 VAL A CA 1
ATOM 782 C C . VAL A 1 92 ? -6.341 7.343 -10.235 1.00 71.94 92 VAL A C 1
ATOM 784 O O . VAL A 1 92 ? -5.139 7.078 -10.241 1.00 71.94 92 VAL A O 1
ATOM 787 N N . PRO A 1 93 ? -7.062 7.377 -11.370 1.00 72.62 93 PRO A N 1
ATOM 788 C CA . PRO A 1 93 ? -6.442 7.321 -12.695 1.00 72.62 93 PRO A CA 1
ATOM 789 C C . PRO A 1 93 ? -5.449 8.470 -12.903 1.00 72.62 93 PRO A C 1
ATOM 791 O O . PRO A 1 93 ? -5.698 9.579 -12.431 1.00 72.62 93 PRO A O 1
ATOM 794 N N . ASP A 1 94 ? -4.365 8.235 -13.645 1.00 72.31 94 ASP A N 1
ATOM 795 C CA . ASP A 1 94 ? -3.294 9.229 -13.830 1.00 72.31 94 ASP A CA 1
ATOM 796 C C . ASP A 1 94 ? -3.804 10.552 -14.424 1.00 72.31 94 ASP A C 1
ATOM 798 O O . ASP A 1 94 ? -3.443 11.619 -13.930 1.00 72.31 94 ASP A O 1
ATOM 802 N N . SER A 1 95 ? -4.766 10.493 -15.350 1.00 73.19 95 SER A N 1
ATOM 803 C CA . SER A 1 95 ? -5.421 11.679 -15.926 1.00 73.19 95 SER A CA 1
ATOM 804 C C . SER A 1 95 ? -6.046 12.609 -14.881 1.00 73.19 95 SER A C 1
ATOM 806 O O . SER A 1 95 ? -6.058 13.823 -15.050 1.00 73.19 95 SER A O 1
ATOM 808 N N . ARG A 1 96 ? -6.549 12.057 -13.771 1.00 71.69 96 ARG A N 1
ATOM 809 C CA . ARG A 1 96 ? -7.121 12.839 -12.666 1.00 71.69 96 ARG A CA 1
ATOM 810 C C . ARG A 1 96 ? -6.074 13.265 -11.639 1.00 71.69 96 ARG A C 1
ATOM 812 O O . ARG A 1 96 ? -6.315 14.226 -10.907 1.00 71.69 96 ARG A O 1
ATOM 819 N N . LYS A 1 97 ? -4.928 12.576 -11.566 1.00 73.44 97 LYS A N 1
ATOM 820 C CA . LYS A 1 97 ? -3.803 12.986 -10.711 1.00 73.44 97 LYS A CA 1
ATOM 821 C C . LYS A 1 97 ? -3.159 14.264 -11.229 1.00 73.44 97 LYS A C 1
ATOM 823 O O . LYS A 1 97 ? -2.832 15.132 -10.431 1.00 73.44 97 LYS A O 1
ATOM 828 N N . GLU A 1 98 ? -3.020 14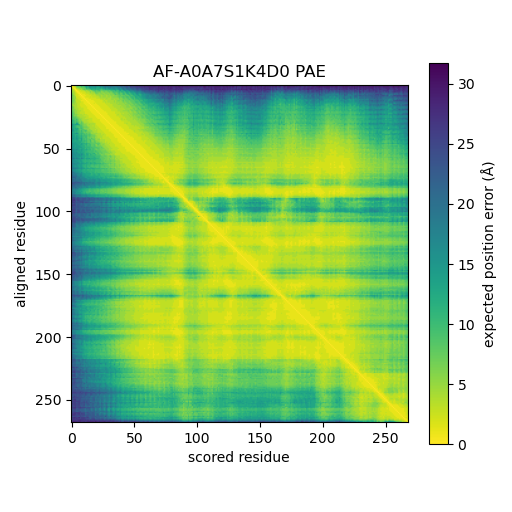.395 -12.548 1.00 68.88 98 GLU A N 1
ATOM 829 C CA . GLU A 1 98 ? -2.418 15.571 -13.192 1.00 68.88 98 GLU A CA 1
ATOM 830 C C . GLU A 1 98 ? -3.185 16.863 -12.897 1.00 68.88 98 GLU A C 1
ATOM 832 O O . GLU A 1 98 ? -2.576 17.906 -12.669 1.00 68.88 98 GLU A O 1
ATOM 837 N N . THR A 1 99 ? -4.513 16.774 -12.818 1.00 72.75 99 THR A N 1
ATOM 838 C CA . THR A 1 99 ? -5.399 17.894 -12.475 1.00 72.75 99 THR A CA 1
ATOM 839 C C . THR A 1 99 ? -5.560 18.119 -10.970 1.00 72.75 99 THR A C 1
ATOM 841 O O . THR A 1 99 ? -6.150 19.118 -10.561 1.00 72.75 99 THR A O 1
ATOM 844 N N . SER A 1 100 ? -5.100 17.193 -10.120 1.00 67.38 100 SER A N 1
ATOM 845 C CA . SER A 1 100 ? -5.311 17.296 -8.675 1.00 67.38 100 SER A CA 1
ATOM 846 C C . SER A 1 100 ? -4.243 18.171 -8.034 1.00 67.38 100 SER A C 1
ATOM 848 O O . SER A 1 100 ? -3.100 17.754 -7.854 1.00 67.38 100 SER A O 1
ATOM 850 N N . GLN A 1 101 ? -4.651 19.354 -7.586 1.00 71.94 101 GLN A N 1
ATOM 851 C CA . GLN A 1 101 ? -3.899 20.097 -6.578 1.00 71.94 101 GLN A CA 1
ATOM 852 C C . GLN A 1 101 ? -3.898 19.317 -5.251 1.00 71.94 101 GLN A C 1
ATOM 854 O O . GLN A 1 101 ? -4.786 18.486 -5.015 1.00 71.94 101 GLN A O 1
ATOM 859 N N . TYR A 1 102 ? -2.886 19.561 -4.415 1.00 76.69 102 TYR A N 1
ATOM 860 C CA . TYR A 1 102 ? -2.787 19.020 -3.053 1.00 76.69 102 TYR A CA 1
ATOM 861 C C . TYR A 1 102 ? -2.903 17.482 -2.974 1.00 76.69 102 TYR A C 1
ATOM 863 O O . TYR A 1 102 ? -3.684 16.909 -2.210 1.00 76.69 102 TYR A O 1
ATOM 871 N N . TRP A 1 103 ? -2.178 16.779 -3.853 1.00 78.19 103 TRP A N 1
ATOM 872 C CA . TRP A 1 103 ? -2.255 15.318 -3.965 1.00 78.19 103 TRP A CA 1
ATOM 873 C C . TRP A 1 103 ? -1.863 14.599 -2.665 1.00 78.19 103 TRP A C 1
ATOM 875 O O . TRP A 1 103 ? -2.465 13.581 -2.323 1.00 78.19 103 TRP A O 1
ATOM 885 N N . TRP A 1 104 ? -0.886 15.128 -1.928 1.00 75.62 104 TRP A N 1
ATOM 886 C CA . TRP A 1 104 ? -0.421 14.546 -0.666 1.00 75.62 104 TRP A CA 1
ATOM 887 C C . TRP A 1 104 ? -1.476 14.673 0.430 1.00 75.62 104 TRP A C 1
ATOM 889 O O . TRP A 1 104 ? -1.808 13.704 1.107 1.00 75.62 104 TRP A O 1
ATOM 899 N N . GLU A 1 105 ? -2.086 15.844 0.526 1.00 79.44 105 GLU A N 1
ATOM 900 C CA . GLU A 1 105 ? -3.143 16.188 1.464 1.00 79.44 105 GLU A CA 1
ATOM 901 C C . GLU A 1 105 ? -4.372 15.307 1.238 1.00 79.44 105 GLU A C 1
ATOM 903 O O . GLU A 1 105 ? -4.970 14.813 2.192 1.00 79.44 105 GLU A O 1
ATOM 908 N N . ARG A 1 106 ? -4.704 15.007 -0.024 1.00 78.50 106 ARG A N 1
ATOM 909 C CA . ARG A 1 106 ? -5.783 14.063 -0.356 1.00 78.50 106 ARG A CA 1
ATOM 910 C C . ARG A 1 106 ? -5.486 12.639 0.095 1.00 78.50 106 ARG A C 1
ATOM 912 O O . ARG A 1 106 ? -6.408 11.949 0.525 1.00 78.50 106 ARG A O 1
ATOM 919 N N . GLN A 1 107 ? -4.233 12.195 0.015 1.00 76.06 107 GLN A N 1
ATOM 920 C CA . GLN A 1 107 ? -3.839 10.889 0.556 1.00 76.06 107 GLN A CA 1
ATOM 921 C C . GLN A 1 107 ? -3.818 10.889 2.091 1.00 76.06 107 GLN A C 1
ATOM 923 O O . GLN A 1 107 ? -4.183 9.893 2.714 1.00 76.06 107 GLN A O 1
ATOM 928 N N . ASN A 1 108 ? -3.503 12.031 2.703 1.00 76.50 108 ASN A N 1
ATOM 929 C CA . ASN A 1 108 ? -3.506 12.219 4.152 1.00 76.50 108 ASN A CA 1
ATOM 930 C C . ASN A 1 108 ? -4.902 12.509 4.735 1.00 76.50 108 ASN A C 1
ATOM 932 O O . ASN A 1 108 ? -5.059 12.516 5.952 1.00 76.50 108 ASN A O 1
ATOM 936 N N . ALA A 1 109 ? -5.942 12.671 3.910 1.00 81.00 109 ALA A N 1
ATOM 937 C CA . ALA A 1 109 ? -7.302 13.000 4.353 1.00 81.00 109 ALA A CA 1
ATOM 938 C C . ALA A 1 109 ? -7.990 11.898 5.192 1.00 81.00 109 ALA A C 1
ATOM 940 O O . ALA A 1 109 ? -9.093 12.093 5.696 1.00 81.00 109 ALA A O 1
ATOM 941 N N . GLN A 1 110 ? -7.359 10.732 5.361 1.00 86.75 110 GLN A N 1
ATOM 942 C CA . GLN A 1 110 ? -7.914 9.589 6.092 1.00 86.75 110 GLN A CA 1
ATOM 943 C C . GLN A 1 110 ? -7.399 9.471 7.539 1.00 86.75 110 GLN A C 1
ATOM 945 O O . GLN A 1 110 ? -7.417 8.375 8.106 1.00 86.75 110 GLN A O 1
ATOM 950 N N . LEU A 1 111 ? -6.996 10.583 8.169 1.00 89.06 111 LEU A N 1
ATOM 951 C CA . LEU A 1 111 ? -6.549 10.616 9.574 1.00 89.06 111 LEU A CA 1
ATOM 952 C C . LEU A 1 111 ? -7.598 10.102 10.573 1.00 89.06 111 LEU A C 1
ATOM 954 O O . LEU A 1 111 ? -7.239 9.639 11.650 1.00 89.06 111 LEU A O 1
ATOM 958 N N . GLY A 1 112 ? -8.883 10.063 10.207 1.00 90.81 112 GLY A N 1
ATOM 959 C CA . GLY A 1 112 ? -9.917 9.410 11.020 1.00 90.81 112 GLY A CA 1
ATOM 960 C C . GLY A 1 112 ? -9.624 7.931 11.334 1.00 90.81 112 GLY A C 1
ATOM 961 O O . GLY A 1 112 ? -10.122 7.405 12.326 1.00 90.81 112 GLY A O 1
ATOM 962 N N . ARG A 1 113 ? -8.759 7.264 10.555 1.00 94.12 113 ARG A N 1
ATOM 963 C CA . ARG A 1 113 ? -8.286 5.895 10.834 1.00 94.12 113 ARG A CA 1
ATOM 964 C C . ARG A 1 113 ? -7.531 5.775 12.159 1.00 94.12 113 ARG A C 1
ATOM 966 O O . ARG A 1 113 ? -7.496 4.688 12.724 1.00 94.12 113 ARG A O 1
ATOM 973 N N . LEU A 1 114 ? -6.973 6.867 12.684 1.00 94.94 114 LEU A N 1
ATOM 974 C CA . LEU A 1 114 ? -6.295 6.861 13.980 1.00 94.94 114 LEU A CA 1
ATOM 975 C C . LEU A 1 114 ? -7.230 6.436 15.121 1.00 94.94 114 LEU A C 1
ATOM 977 O O . LEU A 1 114 ? -6.784 5.772 16.049 1.00 94.94 114 LEU A O 1
ATOM 981 N N . PHE A 1 115 ? -8.535 6.714 15.020 1.00 95.00 115 PHE A N 1
ATOM 982 C CA . PHE A 1 115 ? -9.527 6.326 16.029 1.00 95.00 115 PHE A CA 1
ATOM 983 C C . PHE A 1 115 ? -9.772 4.817 16.135 1.00 95.00 115 PHE A C 1
ATOM 985 O O . PHE A 1 115 ? -10.534 4.385 16.995 1.00 95.00 115 PHE A O 1
ATOM 992 N N . ARG A 1 116 ? -9.114 3.982 15.323 1.00 95.44 116 ARG A N 1
ATOM 993 C CA . ARG A 1 116 ? -9.151 2.525 15.506 1.00 95.44 116 ARG A CA 1
ATOM 994 C C . ARG A 1 116 ? -8.629 2.073 16.869 1.00 95.44 116 ARG A C 1
ATOM 996 O O . ARG A 1 116 ? -9.103 1.056 17.363 1.00 95.44 116 ARG A O 1
ATOM 1003 N N . VAL A 1 117 ? -7.784 2.877 17.519 1.00 95.56 117 VAL A N 1
ATOM 1004 C CA . VAL A 1 117 ? -7.348 2.666 18.915 1.00 95.56 117 VAL A CA 1
ATOM 1005 C C . VAL A 1 117 ? -8.468 2.797 19.956 1.00 95.56 117 VAL A C 1
ATOM 1007 O O . VAL A 1 117 ? -8.221 2.565 21.138 1.00 95.56 117 VAL A O 1
ATOM 1010 N N . TRP A 1 118 ? -9.693 3.149 19.540 1.00 93.50 118 TRP A N 1
ATOM 1011 C CA . TRP A 1 118 ? -10.890 3.018 20.374 1.00 93.50 118 TRP A CA 1
ATOM 1012 C C . TRP A 1 118 ? -11.070 1.585 20.881 1.00 93.50 118 TRP A C 1
ATOM 1014 O O . TRP A 1 118 ? -11.484 1.374 22.017 1.00 93.50 118 TRP A O 1
ATOM 1024 N N . ASP A 1 119 ? -10.745 0.591 20.049 1.00 93.25 119 ASP A N 1
ATOM 1025 C CA . ASP A 1 119 ? -10.629 -0.782 20.525 1.00 93.25 119 ASP A CA 1
ATOM 1026 C C . ASP A 1 119 ? -9.329 -0.903 21.341 1.00 93.25 119 ASP A C 1
ATOM 1028 O O . ASP A 1 119 ? -8.237 -0.715 20.790 1.00 93.25 119 ASP A O 1
ATOM 1032 N N . PRO A 1 120 ? -9.406 -1.241 22.642 1.00 92.38 120 PRO A N 1
ATOM 1033 C CA . PRO A 1 120 ? -8.238 -1.262 23.513 1.00 92.38 120 PRO A CA 1
ATOM 1034 C C . PRO A 1 120 ? -7.185 -2.291 23.090 1.00 92.38 120 PRO A C 1
ATOM 1036 O O . PRO A 1 120 ? -6.024 -2.146 23.477 1.00 92.38 120 PRO A O 1
ATOM 1039 N N . SER A 1 121 ? -7.571 -3.291 22.293 1.00 94.50 121 SER A N 1
ATOM 1040 C CA . SER A 1 121 ? -6.701 -4.351 21.787 1.00 94.50 121 SER A CA 1
ATOM 1041 C C . SER A 1 121 ? -5.996 -3.989 20.477 1.00 94.50 121 SER A C 1
ATOM 1043 O O . SER A 1 121 ? -5.209 -4.791 19.972 1.00 94.50 121 SER A O 1
ATOM 1045 N N . ILE A 1 122 ? -6.246 -2.807 19.914 1.00 96.00 122 ILE A N 1
ATOM 1046 C CA . ILE A 1 122 ? -5.648 -2.377 18.651 1.00 96.00 122 ILE A CA 1
ATOM 1047 C C . ILE A 1 122 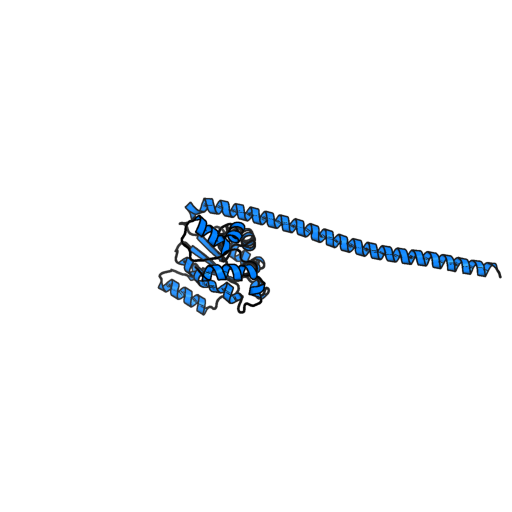? -4.573 -1.330 18.901 1.00 96.00 122 ILE A C 1
ATOM 1049 O O . ILE A 1 122 ? -4.834 -0.270 19.464 1.00 96.00 122 ILE A O 1
ATOM 1053 N N . ASP A 1 123 ? -3.382 -1.609 18.379 1.00 97.19 123 ASP A N 1
ATOM 1054 C CA . ASP A 1 123 ? -2.377 -0.582 18.132 1.00 97.19 123 ASP A CA 1
ATOM 1055 C C . ASP A 1 123 ? -2.359 -0.259 16.631 1.00 97.19 123 ASP A C 1
ATOM 1057 O O . ASP A 1 123 ? -2.556 -1.135 15.782 1.00 97.19 123 ASP A O 1
ATOM 1061 N N . VAL A 1 124 ? -2.129 1.007 16.299 1.00 98.00 124 VAL A N 1
ATOM 1062 C CA . VAL A 1 124 ? -2.250 1.542 14.940 1.00 98.00 124 VAL A CA 1
ATOM 1063 C C . VAL A 1 124 ? -0.886 1.992 14.440 1.00 98.00 124 VAL A C 1
ATOM 1065 O O . VAL A 1 124 ? -0.226 2.823 15.059 1.00 98.00 124 VAL A O 1
ATOM 1068 N N . VAL A 1 125 ? -0.489 1.499 13.269 1.00 98.31 125 VAL A N 1
ATOM 1069 C CA . VAL A 1 125 ? 0.567 2.118 12.462 1.00 98.31 125 VAL A CA 1
ATOM 1070 C C . VAL A 1 125 ? -0.108 2.862 11.327 1.00 98.31 125 VAL A C 1
ATOM 1072 O O . VAL A 1 125 ? -0.708 2.239 10.455 1.00 98.31 125 VAL A O 1
ATOM 1075 N N . TYR A 1 126 ? -0.019 4.184 11.321 1.00 96.94 126 TYR A N 1
ATOM 1076 C CA . TYR A 1 126 ? -0.560 4.998 10.241 1.00 96.94 126 TYR A CA 1
ATOM 1077 C C . TYR A 1 126 ? 0.563 5.389 9.291 1.00 96.94 126 TYR A C 1
ATOM 1079 O O . TYR A 1 126 ? 1.497 6.101 9.670 1.00 96.94 126 TYR A O 1
ATOM 1087 N N . VAL A 1 127 ? 0.480 4.899 8.056 1.00 96.06 127 VAL A N 1
ATOM 1088 C CA . VAL A 1 127 ? 1.422 5.273 7.007 1.00 96.06 127 VAL A CA 1
ATOM 1089 C C . VAL A 1 127 ? 0.945 6.565 6.366 1.00 96.06 127 VAL A C 1
ATOM 1091 O O . VAL A 1 127 ? -0.206 6.681 5.950 1.00 96.06 127 VAL A O 1
ATOM 1094 N N . THR A 1 128 ? 1.855 7.520 6.267 1.00 93.38 128 THR A N 1
ATOM 1095 C CA . THR A 1 128 ? 1.604 8.820 5.669 1.00 93.38 128 THR A CA 1
ATOM 1096 C C . THR A 1 128 ? 2.692 9.176 4.670 1.00 93.38 128 THR A C 1
ATOM 1098 O O . THR A 1 128 ? 3.808 8.654 4.660 1.00 93.38 128 THR A O 1
ATOM 1101 N N . CYS A 1 129 ? 2.306 10.091 3.814 1.00 89.94 129 CYS A N 1
ATOM 1102 C CA . CYS A 1 129 ? 3.073 10.672 2.743 1.00 89.94 129 CYS A CA 1
ATOM 1103 C C . CYS A 1 129 ? 3.988 11.793 3.299 1.00 89.94 129 CYS A C 1
ATOM 1105 O O . CYS A 1 129 ? 5.131 11.950 2.883 1.00 89.94 129 CYS A O 1
ATOM 1107 N N . GLU A 1 130 ? 3.512 12.529 4.300 1.00 89.19 130 GLU A N 1
ATOM 1108 C CA . GLU A 1 130 ? 4.247 13.571 5.025 1.00 89.19 130 GLU A CA 1
ATOM 1109 C C . GLU A 1 130 ? 3.807 13.551 6.489 1.00 89.19 130 GLU A C 1
ATOM 1111 O O . GLU A 1 130 ? 2.705 13.085 6.800 1.00 89.19 130 GLU A O 1
ATOM 1116 N N . HIS A 1 131 ? 4.665 14.003 7.402 1.00 90.12 131 HIS A N 1
ATOM 1117 C CA . HIS A 1 131 ? 4.296 14.049 8.810 1.00 90.12 131 HIS A CA 1
ATOM 1118 C C . HIS A 1 131 ? 3.141 15.045 9.018 1.00 90.12 131 HIS A C 1
ATOM 1120 O O . HIS A 1 131 ? 3.279 16.203 8.628 1.00 90.12 131 HIS A O 1
ATOM 1126 N N . PRO A 1 132 ? 2.011 14.641 9.630 1.00 89.31 132 PRO A N 1
ATOM 1127 C CA . PRO A 1 132 ? 0.943 15.582 9.940 1.00 89.31 132 PRO A CA 1
ATOM 1128 C C . PRO A 1 132 ? 1.451 16.671 10.900 1.00 89.31 132 PRO A C 1
ATOM 1130 O O . PRO A 1 132 ? 2.310 16.366 11.736 1.00 89.31 132 PRO A O 1
ATOM 1133 N N . PRO A 1 133 ? 0.924 17.906 10.831 1.00 91.19 133 PRO A N 1
ATOM 1134 C CA . PRO A 1 133 ? 1.275 18.959 11.782 1.00 91.19 133 PRO A CA 1
ATOM 1135 C C . PRO A 1 133 ? 1.097 18.493 13.232 1.00 91.19 133 PRO A C 1
ATOM 1137 O O . PRO A 1 133 ? 0.142 17.770 13.543 1.00 91.19 133 PRO A O 1
ATOM 1140 N N . SER A 1 134 ? 2.013 18.892 14.116 1.00 92.38 134 SER A N 1
ATOM 1141 C CA . SER A 1 134 ? 1.996 18.534 15.541 1.00 92.38 134 SER A CA 1
ATOM 1142 C C . SER A 1 134 ? 0.667 18.893 16.195 1.00 92.38 134 SER A C 1
ATOM 1144 O O . SER A 1 134 ? 0.067 18.058 16.867 1.00 92.38 134 SER A O 1
ATOM 1146 N N . GLU A 1 135 ? 0.154 20.084 15.900 1.00 94.62 135 GLU A N 1
ATOM 1147 C CA . GLU A 1 135 ? -1.079 20.632 16.469 1.00 94.62 135 GLU A CA 1
ATOM 1148 C C . GLU A 1 135 ? -2.290 19.779 16.072 1.00 94.62 135 GLU A C 1
ATOM 1150 O O . GLU A 1 135 ? -3.214 19.571 16.861 1.00 94.62 135 GLU A O 1
ATOM 1155 N N . LEU A 1 136 ? -2.273 19.235 14.849 1.00 91.81 136 LEU A N 1
ATOM 1156 C CA . LEU A 1 136 ? -3.323 18.350 14.359 1.00 91.81 136 LEU A CA 1
ATOM 1157 C C . LEU A 1 136 ? -3.306 17.016 15.110 1.00 91.81 136 LEU A C 1
ATOM 1159 O O . LEU A 1 136 ? -4.357 16.541 15.540 1.00 91.81 136 LEU A O 1
ATOM 1163 N N . LEU A 1 137 ? -2.128 16.412 15.296 1.00 92.50 137 LEU A N 1
ATOM 1164 C CA . LEU A 1 137 ? -2.000 15.170 16.064 1.00 92.50 137 LEU A CA 1
ATOM 1165 C C . LEU A 1 137 ? -2.377 15.376 17.532 1.00 92.50 137 LEU A C 1
ATOM 1167 O O . LEU A 1 137 ? -3.117 14.564 18.082 1.00 92.50 137 LEU A O 1
ATOM 1171 N N . GLU A 1 138 ? -1.936 16.470 18.150 1.00 94.62 138 GLU A N 1
ATOM 1172 C CA . GLU A 1 138 ? -2.300 16.842 19.519 1.00 94.62 138 GLU A CA 1
ATOM 1173 C C . GLU A 1 138 ? -3.807 17.029 19.683 1.00 94.62 138 GLU A C 1
ATOM 1175 O O . GLU A 1 138 ? -4.386 16.536 20.654 1.00 94.62 138 GLU A O 1
ATOM 1180 N N . TYR A 1 139 ? -4.467 17.661 18.710 1.00 94.44 139 TYR A N 1
ATOM 1181 C CA . TYR A 1 139 ? -5.921 17.773 18.675 1.00 94.44 139 TYR A CA 1
ATOM 1182 C C . TYR A 1 139 ? -6.600 16.394 18.668 1.00 94.44 139 TYR A C 1
ATOM 1184 O O . TYR A 1 139 ? -7.482 16.137 19.493 1.00 94.44 139 TYR A O 1
ATOM 1192 N N . PHE A 1 140 ? -6.160 15.475 17.800 1.00 94.00 140 PHE A N 1
ATOM 1193 C CA . PHE A 1 140 ? -6.689 14.108 17.768 1.00 94.00 140 PHE A CA 1
ATOM 1194 C C . PHE A 1 140 ? -6.427 13.354 19.077 1.00 94.00 140 PHE A C 1
ATOM 1196 O O . PHE A 1 140 ? -7.345 12.728 19.609 1.00 94.00 140 PHE A O 1
ATOM 1203 N N . TYR A 1 141 ? -5.216 13.443 19.632 1.00 95.12 141 TYR A N 1
ATOM 1204 C CA . TYR A 1 141 ? -4.880 12.811 20.908 1.00 95.12 141 TYR A CA 1
ATOM 1205 C C . TYR A 1 141 ? -5.730 13.359 22.052 1.00 95.12 141 TYR A C 1
ATOM 1207 O O . TYR A 1 141 ? -6.251 12.577 22.841 1.00 95.12 141 TYR A O 1
ATOM 1215 N N . LYS A 1 142 ? -5.958 14.676 22.107 1.00 95.44 142 LYS A N 1
ATOM 1216 C CA . LYS A 1 142 ? -6.836 15.293 23.105 1.00 95.44 142 LYS A CA 1
ATOM 1217 C C . LYS A 1 142 ? -8.262 14.756 23.007 1.00 95.44 142 LYS A C 1
ATOM 1219 O O . LYS A 1 142 ? -8.846 14.421 24.034 1.00 95.44 142 LYS A O 1
ATOM 1224 N N . ILE A 1 143 ? -8.814 14.627 21.797 1.00 95.19 143 ILE A N 1
ATOM 1225 C CA . ILE A 1 143 ? -10.141 14.021 21.599 1.00 95.19 143 ILE A CA 1
ATOM 1226 C C . ILE A 1 143 ? -10.167 12.582 22.119 1.00 95.19 143 ILE A C 1
ATOM 1228 O O . ILE A 1 143 ? -11.116 12.200 22.799 1.00 95.19 143 ILE A 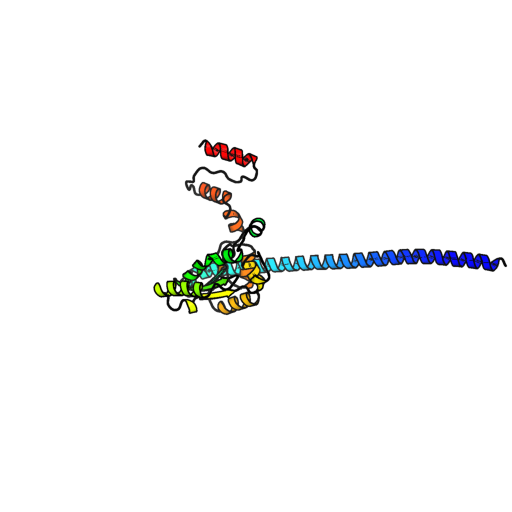O 1
ATOM 1232 N N . MET A 1 144 ? -9.141 11.787 21.814 1.00 95.12 144 MET A N 1
ATOM 1233 C CA . MET A 1 144 ? -9.047 10.394 22.260 1.00 95.12 144 MET A CA 1
ATOM 1234 C C . MET A 1 144 ? -8.988 10.291 23.788 1.00 95.12 144 MET A C 1
ATOM 1236 O O . MET A 1 144 ? -9.759 9.534 24.373 1.00 95.12 144 MET A O 1
ATOM 1240 N N . THR A 1 145 ? -8.150 11.104 24.436 1.00 95.00 145 THR A N 1
ATOM 1241 C CA . THR A 1 145 ? -8.038 11.149 25.900 1.00 95.00 145 THR A CA 1
ATOM 1242 C C . THR A 1 145 ? -9.356 11.573 26.550 1.00 95.00 145 THR A C 1
ATOM 1244 O O . THR A 1 145 ? -9.812 10.926 27.488 1.00 95.00 145 THR A O 1
ATOM 1247 N N . LEU A 1 146 ? -10.031 12.601 26.017 1.00 94.50 146 LEU A N 1
ATOM 1248 C CA . LEU A 1 146 ? -11.349 13.041 26.508 1.00 94.50 146 LEU A CA 1
ATOM 1249 C C . LEU A 1 146 ? -12.431 11.960 26.383 1.00 94.50 146 LEU A C 1
ATOM 1251 O O . LEU A 1 146 ? -13.437 12.006 27.084 1.00 94.50 146 LEU A O 1
ATOM 1255 N N . ARG A 1 147 ? -12.240 10.995 25.482 1.00 91.69 147 ARG A N 1
ATOM 1256 C CA . ARG A 1 147 ? -13.144 9.862 25.280 1.00 91.69 147 ARG A CA 1
ATOM 1257 C C . ARG A 1 147 ? -12.733 8.601 26.049 1.00 91.69 147 ARG A C 1
ATOM 1259 O O . ARG A 1 147 ? -13.343 7.558 25.836 1.00 91.69 147 ARG A O 1
ATOM 1266 N N . GLY A 1 148 ? -11.745 8.696 26.939 1.00 91.69 148 GLY A N 1
ATOM 1267 C CA . GLY A 1 148 ? -11.324 7.594 27.808 1.00 91.69 148 GLY A CA 1
ATOM 1268 C C . GLY A 1 148 ? -10.334 6.619 27.167 1.00 91.69 148 GLY A C 1
ATOM 1269 O O . GLY A 1 148 ? -10.228 5.483 27.616 1.00 91.69 148 GLY A O 1
ATOM 1270 N N . ILE A 1 149 ? -9.625 7.024 26.109 1.00 93.31 149 ILE A N 1
ATOM 1271 C CA . ILE A 1 149 ? -8.535 6.219 25.544 1.00 93.31 149 ILE A CA 1
ATOM 1272 C C . ILE A 1 149 ? -7.246 6.546 26.294 1.00 93.31 149 ILE A C 1
ATOM 1274 O O . ILE A 1 149 ? -6.693 7.638 26.151 1.00 93.31 149 ILE A O 1
ATOM 1278 N N . ASP A 1 150 ? -6.737 5.571 27.041 1.00 89.00 150 ASP A N 1
ATOM 1279 C CA . ASP A 1 150 ? -5.476 5.709 27.761 1.00 89.00 150 ASP A CA 1
ATOM 1280 C C . ASP A 1 150 ? -4.277 5.688 26.807 1.00 89.00 150 ASP A C 1
ATOM 1282 O O . ASP A 1 150 ? -4.122 4.778 25.985 1.00 89.00 150 ASP A O 1
ATOM 1286 N N . ASN A 1 151 ? -3.399 6.683 26.957 1.00 92.25 151 ASN A N 1
ATOM 1287 C CA . ASN A 1 151 ? -2.133 6.815 26.232 1.00 92.25 151 ASN A CA 1
ATOM 1288 C C . ASN A 1 151 ? -2.253 6.597 24.700 1.00 92.25 151 ASN A C 1
ATOM 1290 O O . ASN A 1 151 ? -1.637 5.674 24.149 1.00 92.25 151 ASN A O 1
ATOM 1294 N N . PRO A 1 152 ? -3.005 7.449 23.974 1.00 93.38 152 PRO A N 1
ATOM 1295 C CA . PRO A 1 152 ? -3.174 7.304 22.527 1.00 93.38 152 PRO A CA 1
ATOM 1296 C C . PRO A 1 152 ? -1.840 7.400 21.767 1.00 93.38 152 PRO A C 1
ATOM 1298 O O . PRO A 1 152 ? -1.642 6.701 20.776 1.00 93.38 152 PRO A O 1
ATOM 1301 N N . GLN A 1 153 ? -0.888 8.191 22.271 1.00 93.06 153 GLN A N 1
ATOM 1302 C CA . GLN A 1 153 ? 0.458 8.351 21.706 1.00 93.06 153 GLN A CA 1
ATOM 1303 C C . GLN A 1 153 ? 1.278 7.052 21.748 1.00 93.06 153 GLN A C 1
ATOM 1305 O O . GLN A 1 153 ? 2.046 6.774 20.832 1.00 93.06 153 GLN A O 1
ATOM 1310 N N . GLY A 1 154 ? 1.108 6.229 22.787 1.00 93.44 154 GLY A N 1
ATOM 1311 C CA . GLY A 1 154 ? 1.760 4.921 22.876 1.00 93.44 154 GLY A CA 1
ATOM 1312 C C . GLY A 1 154 ? 1.170 3.883 21.917 1.00 93.44 154 GLY A C 1
ATOM 1313 O O . GLY A 1 154 ? 1.889 2.999 21.449 1.00 93.44 154 GLY A O 1
ATOM 1314 N N . LYS A 1 155 ? -0.125 4.001 21.598 1.00 94.69 155 LYS A N 1
ATOM 1315 C CA . LYS A 1 155 ? -0.846 3.076 20.706 1.00 94.69 155 LYS A CA 1
ATOM 1316 C C . LYS A 1 155 ? -0.743 3.441 19.227 1.00 94.69 155 LYS A C 1
ATOM 1318 O O . LYS A 1 155 ? -0.932 2.573 18.376 1.00 94.69 155 LYS A O 1
ATOM 1323 N N . ILE A 1 156 ? -0.454 4.704 18.912 1.00 96.81 156 ILE A N 1
ATOM 1324 C CA . ILE A 1 156 ? -0.381 5.223 17.544 1.00 96.81 156 ILE A CA 1
ATOM 1325 C C . ILE A 1 156 ? 1.075 5.447 17.147 1.00 96.81 156 ILE A C 1
ATOM 1327 O O . ILE A 1 156 ? 1.824 6.157 17.807 1.00 96.81 156 ILE A O 1
ATOM 1331 N N . GLN A 1 157 ? 1.472 4.875 16.015 1.00 96.62 157 GLN A N 1
ATOM 1332 C CA . GLN A 1 157 ? 2.782 5.080 15.409 1.00 96.62 157 GLN A CA 1
ATOM 1333 C C . GLN A 1 157 ? 2.609 5.658 14.006 1.00 96.62 157 GLN A C 1
ATOM 1335 O O . GLN A 1 157 ? 2.067 5.000 13.118 1.00 96.62 157 GLN A O 1
ATOM 1340 N N . ILE A 1 158 ? 3.091 6.880 13.789 1.00 96.06 158 ILE A N 1
ATOM 1341 C CA . ILE A 1 158 ? 3.120 7.492 12.457 1.00 96.06 158 ILE A CA 1
ATOM 1342 C C . ILE A 1 158 ? 4.396 7.049 11.735 1.00 96.06 158 ILE A C 1
ATOM 1344 O O . ILE A 1 158 ? 5.503 7.172 12.265 1.00 96.06 158 ILE A O 1
ATOM 1348 N N . VAL A 1 159 ? 4.250 6.532 10.516 1.00 97.12 159 VAL A N 1
ATOM 1349 C CA . VAL A 1 159 ? 5.376 6.188 9.640 1.00 97.12 159 VAL A CA 1
ATOM 1350 C C . VAL A 1 159 ? 5.258 6.984 8.351 1.00 97.12 159 VAL A C 1
ATOM 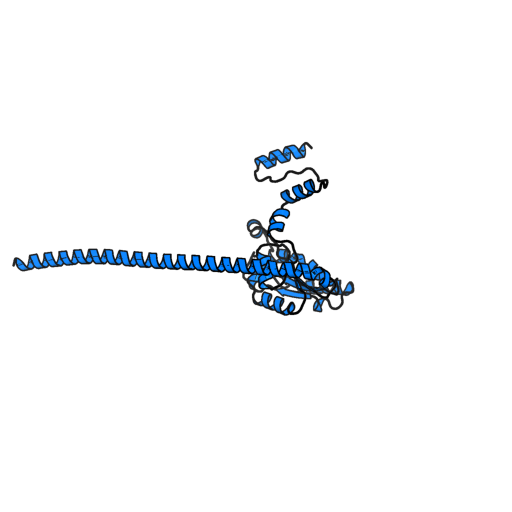1352 O O . VAL A 1 159 ? 4.302 6.820 7.599 1.00 97.12 159 VAL A O 1
ATOM 1355 N N . VAL A 1 160 ? 6.250 7.827 8.086 1.00 95.25 160 VAL A N 1
ATOM 1356 C CA . VAL A 1 160 ? 6.345 8.596 6.843 1.00 95.25 160 VAL A CA 1
ATOM 1357 C C . VAL A 1 160 ? 7.102 7.769 5.805 1.00 95.25 160 VAL A C 1
ATOM 1359 O O . VAL A 1 160 ? 8.174 7.248 6.112 1.00 95.25 160 VAL A O 1
ATOM 1362 N N . ALA A 1 161 ? 6.559 7.635 4.596 1.00 94.75 161 ALA A N 1
ATOM 1363 C CA . ALA A 1 161 ? 7.275 7.053 3.462 1.00 94.75 161 ALA A CA 1
ATOM 1364 C C . ALA A 1 161 ? 8.344 8.043 2.976 1.00 94.75 161 ALA A C 1
ATOM 1366 O O . ALA A 1 161 ? 7.998 9.050 2.378 1.00 94.75 161 ALA A O 1
ATOM 1367 N N . GLU A 1 162 ? 9.631 7.811 3.238 1.00 94.75 162 GLU A N 1
ATOM 1368 C CA . GLU A 1 162 ? 10.659 8.835 3.003 1.00 94.75 162 GLU A CA 1
ATOM 1369 C C . GLU A 1 162 ? 10.832 9.268 1.534 1.00 94.75 162 GLU A C 1
ATOM 1371 O O . GLU A 1 162 ? 11.147 10.427 1.281 1.00 94.75 162 GLU A O 1
ATOM 1376 N N . GLU A 1 163 ? 10.577 8.386 0.561 1.00 93.31 163 GLU A N 1
ATOM 1377 C CA . GLU A 1 163 ? 10.691 8.715 -0.872 1.00 93.31 163 GLU A CA 1
ATOM 1378 C C . GLU A 1 163 ? 9.483 9.487 -1.419 1.00 93.31 163 GLU A C 1
ATOM 1380 O O . GLU A 1 163 ? 9.469 9.902 -2.577 1.00 93.31 163 GLU A O 1
ATOM 1385 N N . ALA A 1 164 ? 8.478 9.717 -0.575 1.00 90.06 164 ALA A N 1
ATOM 1386 C CA . ALA A 1 164 ? 7.351 10.601 -0.825 1.00 90.06 164 ALA A CA 1
ATOM 1387 C C . ALA A 1 164 ? 7.733 11.925 -1.492 1.00 90.06 164 ALA A C 1
ATOM 1389 O O . ALA A 1 164 ? 7.168 12.303 -2.516 1.00 90.06 164 ALA A O 1
ATOM 1390 N N . ALA A 1 165 ? 8.706 12.614 -0.893 1.00 87.81 165 ALA A N 1
ATOM 1391 C CA . ALA A 1 165 ? 9.118 13.950 -1.299 1.00 87.81 165 ALA A CA 1
ATOM 1392 C C . ALA A 1 165 ? 9.786 13.960 -2.685 1.00 87.81 165 ALA A C 1
ATOM 1394 O O . ALA A 1 165 ? 9.683 14.944 -3.412 1.00 87.81 165 ALA A O 1
ATOM 1395 N N . ASN A 1 166 ? 10.427 12.851 -3.068 1.00 89.62 166 ASN A N 1
ATOM 1396 C CA . ASN A 1 166 ? 11.140 12.709 -4.340 1.00 89.62 166 ASN A CA 1
ATOM 1397 C C . ASN A 1 166 ? 10.240 12.195 -5.474 1.00 89.62 166 ASN A C 1
ATOM 1399 O O . ASN A 1 166 ? 10.601 12.296 -6.647 1.00 89.62 166 ASN A O 1
ATOM 1403 N N . LEU A 1 167 ? 9.079 11.626 -5.139 1.00 86.56 167 LEU A N 1
ATOM 1404 C CA . LEU A 1 167 ? 8.150 11.003 -6.079 1.00 86.56 167 LEU A CA 1
ATOM 1405 C C . LEU A 1 167 ? 6.812 11.757 -6.090 1.00 86.56 167 LEU A C 1
ATOM 1407 O O . LEU A 1 167 ? 5.813 11.270 -5.552 1.00 86.56 167 LEU A O 1
ATOM 1411 N N . PRO A 1 168 ? 6.740 12.942 -6.720 1.00 80.12 168 PRO A N 1
ATOM 1412 C CA . PRO A 1 168 ? 5.491 13.683 -6.789 1.00 80.12 168 PRO A CA 1
ATOM 1413 C C . PRO A 1 168 ? 4.429 12.883 -7.558 1.00 80.12 168 PRO A C 1
ATOM 1415 O O . PRO A 1 168 ? 4.719 12.210 -8.547 1.00 80.12 168 PRO A O 1
ATOM 1418 N N . ARG A 1 169 ? 3.166 12.994 -7.126 1.00 80.06 169 ARG A N 1
ATOM 1419 C CA . ARG A 1 169 ? 1.982 12.432 -7.817 1.00 80.06 169 ARG A CA 1
ATOM 1420 C C . ARG A 1 169 ? 1.928 10.898 -7.916 1.00 80.06 169 ARG A C 1
ATOM 1422 O O . ARG A 1 169 ? 1.121 10.363 -8.676 1.00 80.06 169 ARG A O 1
ATOM 1429 N N . VAL A 1 170 ? 2.709 10.163 -7.122 1.00 86.88 170 VAL A N 1
ATOM 1430 C CA . VAL A 1 170 ? 2.562 8.699 -7.004 1.00 86.88 170 VAL A CA 1
ATOM 1431 C C . VAL A 1 170 ? 1.587 8.315 -5.889 1.00 86.88 170 VAL A C 1
ATOM 1433 O O . VAL A 1 170 ? 1.273 9.115 -5.008 1.00 86.88 170 VAL A O 1
ATOM 1436 N N . SER A 1 171 ? 1.083 7.079 -5.916 1.00 89.56 171 SER A N 1
ATOM 1437 C CA . SER A 1 171 ? 0.276 6.559 -4.803 1.00 89.56 171 SER A CA 1
ATOM 1438 C C . SER A 1 171 ? 1.134 6.372 -3.545 1.00 89.56 171 SER A C 1
ATOM 1440 O O . SER A 1 171 ? 2.327 6.084 -3.653 1.00 89.56 171 SER A O 1
ATOM 1442 N N . LEU A 1 172 ? 0.535 6.473 -2.359 1.00 92.44 172 LEU A N 1
ATOM 1443 C CA . LEU A 1 172 ? 1.214 6.248 -1.081 1.00 92.44 172 LEU A CA 1
ATOM 1444 C C . LEU A 1 172 ? 1.850 4.858 -1.040 1.00 92.44 172 LEU A C 1
ATOM 1446 O O . LEU A 1 172 ? 2.979 4.712 -0.586 1.00 92.44 172 LEU A O 1
ATOM 1450 N N . THR A 1 173 ? 1.168 3.842 -1.572 1.00 94.25 173 THR A N 1
ATOM 1451 C CA . THR A 1 173 ? 1.720 2.484 -1.662 1.00 94.25 173 THR A CA 1
ATOM 1452 C C . THR A 1 173 ? 2.969 2.439 -2.542 1.00 94.25 173 THR A C 1
ATOM 1454 O O . THR A 1 173 ? 3.936 1.772 -2.187 1.00 94.25 173 THR A O 1
ATOM 1457 N N . THR A 1 174 ? 2.992 3.168 -3.664 1.00 93.56 174 THR A N 1
ATOM 1458 C CA . THR A 1 174 ? 4.189 3.290 -4.514 1.00 93.56 174 THR A CA 1
ATOM 1459 C C . THR A 1 174 ? 5.326 3.981 -3.767 1.00 93.56 174 THR A C 1
ATOM 1461 O O . THR A 1 174 ? 6.427 3.439 -3.726 1.00 93.56 174 THR A O 1
ATOM 1464 N N . ALA A 1 175 ? 5.058 5.129 -3.137 1.00 93.56 175 ALA A N 1
ATOM 1465 C CA . ALA A 1 175 ? 6.056 5.846 -2.345 1.00 93.56 175 ALA A CA 1
ATOM 1466 C C . ALA A 1 175 ? 6.622 4.952 -1.230 1.00 93.56 175 ALA A C 1
ATOM 1468 O O . ALA A 1 175 ? 7.835 4.873 -1.052 1.00 93.56 175 ALA A O 1
ATOM 1469 N N . LEU A 1 176 ? 5.758 4.205 -0.538 1.00 95.56 176 LEU A N 1
ATOM 1470 C CA . LEU A 1 176 ? 6.141 3.280 0.523 1.00 95.56 176 LEU A CA 1
ATOM 1471 C C . LEU A 1 176 ? 6.989 2.107 0.006 1.00 95.56 176 LEU A C 1
ATOM 1473 O O . LEU A 1 176 ? 7.982 1.756 0.634 1.00 95.56 176 LEU A O 1
ATOM 1477 N N . LEU A 1 177 ? 6.644 1.517 -1.142 1.00 95.44 177 LEU A N 1
ATOM 1478 C CA . LEU A 1 177 ? 7.444 0.457 -1.772 1.00 95.44 177 LEU A CA 1
ATOM 1479 C C . LEU A 1 177 ? 8.840 0.946 -2.184 1.00 95.44 177 LEU A C 1
ATOM 1481 O O . LEU A 1 177 ? 9.790 0.163 -2.164 1.00 95.44 177 LEU A O 1
ATOM 1485 N N . CYS A 1 178 ? 8.967 2.229 -2.523 1.00 95.81 178 CYS A N 1
ATOM 1486 C CA . CYS A 1 178 ? 10.246 2.884 -2.783 1.00 95.81 178 CYS A CA 1
ATOM 1487 C C . CYS A 1 178 ? 10.988 3.302 -1.502 1.00 95.81 178 CYS A C 1
ATOM 1489 O O . CYS A 1 178 ? 12.155 3.652 -1.593 1.00 95.81 178 CYS A O 1
ATOM 1491 N N . SER A 1 179 ? 10.352 3.224 -0.328 1.00 97.00 179 SER A N 1
ATOM 1492 C CA . SER A 1 179 ? 10.847 3.726 0.961 1.00 97.00 179 SER A CA 1
ATOM 1493 C C . SER A 1 179 ? 11.364 2.592 1.874 1.00 97.00 179 SER A C 1
ATOM 1495 O O . SER A 1 179 ? 10.629 2.078 2.730 1.00 97.00 179 SER A O 1
ATOM 1497 N N . PRO A 1 180 ? 12.626 2.137 1.728 1.00 96.69 180 PRO A N 1
ATOM 1498 C CA . PRO A 1 180 ? 13.158 0.996 2.473 1.00 96.69 180 PRO A CA 1
ATOM 1499 C C . PRO A 1 180 ? 13.298 1.233 3.984 1.00 96.69 180 PRO A C 1
ATOM 1501 O O . PRO A 1 180 ? 13.336 0.262 4.746 1.00 96.69 180 PRO A O 1
ATOM 1504 N N . LYS A 1 181 ? 13.441 2.475 4.458 1.00 97.50 181 LYS A N 1
ATOM 1505 C CA . LYS A 1 181 ? 13.483 2.802 5.894 1.00 97.50 181 LYS A CA 1
ATOM 1506 C C . LYS A 1 181 ? 12.084 2.674 6.495 1.00 97.50 181 LYS A C 1
ATOM 1508 O O . LYS A 1 181 ? 11.952 1.991 7.511 1.00 97.50 181 LYS A O 1
ATOM 1513 N N . ALA A 1 182 ? 11.054 3.221 5.847 1.00 97.69 182 ALA A N 1
ATOM 1514 C CA . ALA A 1 182 ? 9.663 3.050 6.262 1.00 97.69 182 ALA A CA 1
ATOM 1515 C C . ALA A 1 182 ? 9.247 1.570 6.303 1.00 97.69 182 ALA A C 1
ATOM 1517 O O . ALA A 1 182 ? 8.753 1.102 7.330 1.00 97.69 182 ALA A O 1
ATOM 1518 N N . ILE A 1 183 ? 9.534 0.796 5.247 1.00 98.00 183 ILE A N 1
ATOM 1519 C CA . ILE A 1 183 ? 9.253 -0.652 5.204 1.00 98.00 183 ILE A CA 1
ATOM 1520 C C . ILE A 1 183 ? 9.940 -1.395 6.357 1.00 98.00 183 ILE A C 1
ATOM 1522 O O . ILE A 1 183 ? 9.303 -2.193 7.049 1.00 98.00 183 ILE A O 1
ATOM 1526 N N . ARG A 1 184 ? 11.231 -1.120 6.603 1.00 98.06 184 ARG A N 1
ATOM 1527 C CA . ARG A 1 184 ? 11.968 -1.725 7.724 1.00 98.06 184 ARG A CA 1
ATOM 1528 C C . ARG A 1 184 ? 11.354 -1.351 9.068 1.00 98.06 184 ARG A C 1
ATOM 1530 O O . ARG A 1 184 ? 11.183 -2.230 9.905 1.00 98.06 184 ARG A O 1
ATOM 1537 N N . ARG A 1 185 ? 10.981 -0.083 9.264 1.00 98.12 185 ARG A N 1
ATOM 1538 C CA . ARG A 1 185 ? 10.353 0.389 10.503 1.00 98.12 185 ARG A CA 1
ATOM 1539 C C . ARG A 1 185 ? 9.021 -0.309 10.763 1.00 98.12 185 ARG A C 1
ATOM 1541 O O . ARG A 1 185 ? 8.830 -0.816 11.864 1.00 98.12 185 ARG A O 1
ATOM 1548 N N . ILE A 1 186 ? 8.145 -0.408 9.762 1.00 98.31 186 ILE A N 1
ATOM 1549 C CA . ILE A 1 186 ? 6.860 -1.116 9.893 1.00 98.31 186 ILE A CA 1
ATOM 1550 C C . ILE A 1 186 ? 7.098 -2.588 10.242 1.00 98.31 186 ILE A C 1
ATOM 1552 O O . ILE A 1 186 ? 6.465 -3.106 11.159 1.00 98.31 186 ILE A O 1
ATOM 1556 N N . ARG A 1 187 ? 8.051 -3.253 9.575 1.00 97.81 187 ARG A N 1
ATOM 1557 C CA . ARG A 1 187 ? 8.387 -4.654 9.865 1.00 97.81 187 ARG A CA 1
ATOM 1558 C C . ARG A 1 187 ? 8.903 -4.842 11.292 1.00 97.81 187 ARG A C 1
ATOM 1560 O O . ARG A 1 187 ? 8.524 -5.807 11.946 1.00 97.81 187 ARG A O 1
ATOM 1567 N N . THR A 1 188 ? 9.733 -3.924 11.787 1.00 97.81 188 THR A N 1
ATOM 1568 C CA . THR A 1 188 ? 10.209 -3.944 13.177 1.00 97.81 188 THR A CA 1
ATOM 1569 C C . THR A 1 188 ? 9.055 -3.778 14.160 1.00 97.81 188 THR A C 1
ATOM 1571 O O . THR A 1 188 ? 8.970 -4.551 15.108 1.00 97.81 188 THR A O 1
ATOM 1574 N N . ILE A 1 189 ? 8.143 -2.830 13.913 1.00 97.31 189 ILE A N 1
ATOM 1575 C CA . ILE A 1 189 ? 6.964 -2.616 14.766 1.00 97.31 189 ILE A CA 1
ATOM 1576 C C . ILE A 1 189 ? 6.059 -3.854 14.767 1.00 97.31 189 ILE A C 1
ATOM 1578 O O . ILE A 1 189 ? 5.534 -4.221 15.813 1.00 97.31 189 ILE A O 1
ATOM 1582 N N . ALA A 1 190 ? 5.887 -4.509 13.618 1.00 96.94 190 ALA A N 1
ATOM 1583 C CA . ALA A 1 190 ? 5.020 -5.675 13.467 1.00 96.94 190 ALA A CA 1
ATOM 1584 C C . ALA A 1 190 ? 5.642 -7.000 13.942 1.00 96.94 190 ALA A C 1
ATOM 1586 O O . ALA A 1 190 ? 4.933 -7.998 14.078 1.00 96.94 190 ALA A O 1
ATOM 1587 N N . LYS A 1 191 ? 6.954 -7.039 14.198 1.00 96.00 191 LYS A N 1
ATOM 1588 C CA . LYS A 1 191 ? 7.669 -8.270 14.547 1.00 96.00 191 LYS A CA 1
ATOM 1589 C C . LYS A 1 191 ? 7.091 -8.904 15.818 1.00 96.00 191 LYS A C 1
ATOM 1591 O O . LYS A 1 191 ? 7.025 -8.265 16.862 1.00 96.00 191 LYS A O 1
ATOM 1596 N N . GLY A 1 192 ? 6.711 -10.181 15.730 1.00 93.12 192 GLY A N 1
ATOM 1597 C CA . GLY A 1 192 ? 6.170 -10.950 16.861 1.00 93.12 192 GLY A CA 1
ATOM 1598 C C . GLY A 1 192 ? 4.731 -10.594 17.248 1.00 93.12 192 GLY A C 1
ATOM 1599 O O . GLY A 1 192 ? 4.245 -11.061 18.273 1.00 93.12 192 GLY A O 1
ATOM 1600 N N . ARG A 1 193 ? 4.040 -9.775 16.449 1.00 94.81 193 ARG A N 1
ATOM 1601 C CA . ARG A 1 193 ? 2.669 -9.332 16.708 1.00 94.81 193 ARG A CA 1
ATOM 1602 C C . ARG A 1 193 ? 1.726 -9.884 15.651 1.00 94.81 193 ARG A C 1
ATOM 1604 O O . ARG A 1 193 ? 2.107 -10.039 14.494 1.00 94.81 193 ARG A O 1
ATOM 1611 N N . PHE A 1 194 ? 0.471 -10.116 16.024 1.00 95.94 194 PHE A N 1
ATOM 1612 C CA . PHE A 1 194 ? -0.570 -10.377 15.036 1.00 95.94 194 PHE A CA 1
ATOM 1613 C C . PHE A 1 194 ? -0.941 -9.063 14.342 1.00 95.94 194 PHE A C 1
ATOM 1615 O O . PHE A 1 194 ? -1.631 -8.225 14.924 1.00 95.94 194 PHE A O 1
ATOM 1622 N N . GLY A 1 195 ? -0.421 -8.847 13.135 1.00 96.88 195 GLY A N 1
ATOM 1623 C CA . GLY A 1 195 ? -0.615 -7.612 12.380 1.00 96.88 195 GLY A CA 1
ATOM 1624 C C . GLY A 1 195 ? -1.127 -7.848 10.967 1.00 96.88 195 GLY A C 1
ATOM 1625 O O . GLY A 1 195 ? -0.858 -8.886 10.369 1.00 96.88 195 GLY A O 1
ATOM 1626 N N . TYR A 1 196 ? -1.850 -6.870 10.430 1.00 97.94 196 TYR A N 1
ATOM 1627 C CA . TYR A 1 196 ? -2.350 -6.886 9.055 1.00 97.94 196 TYR A CA 1
ATOM 1628 C C . TYR A 1 196 ? -2.401 -5.479 8.465 1.00 97.94 196 TYR A C 1
ATOM 1630 O O . TYR A 1 196 ? -2.439 -4.476 9.178 1.00 97.94 196 TYR A O 1
ATOM 1638 N N . ILE A 1 197 ? -2.399 -5.410 7.137 1.00 98.12 197 ILE A N 1
ATOM 1639 C CA . ILE A 1 197 ? -2.496 -4.159 6.391 1.00 98.12 197 ILE A CA 1
ATOM 1640 C C . ILE A 1 197 ? -3.968 -3.823 6.189 1.00 98.12 197 ILE A C 1
ATOM 1642 O O . ILE A 1 197 ? -4.718 -4.638 5.657 1.00 98.12 197 ILE A O 1
ATOM 1646 N N . VAL A 1 198 ? -4.364 -2.606 6.548 1.00 97.00 198 VAL A N 1
ATOM 1647 C CA . VAL A 1 198 ? -5.688 -2.046 6.273 1.00 97.00 198 VAL A CA 1
ATOM 1648 C C . VAL A 1 198 ? -5.559 -1.033 5.131 1.00 97.00 198 VAL A C 1
ATOM 1650 O O . VAL A 1 198 ? -5.190 0.126 5.369 1.00 97.00 198 VAL A O 1
ATOM 1653 N N . PRO A 1 199 ? -5.838 -1.438 3.880 1.00 94.31 199 PRO A N 1
ATOM 1654 C CA . PRO A 1 199 ? -5.652 -0.578 2.720 1.00 94.31 199 PRO A CA 1
ATOM 1655 C C . PRO A 1 199 ? -6.730 0.515 2.619 1.00 94.31 199 PRO A C 1
ATOM 1657 O O . PRO A 1 199 ? -7.817 0.425 3.199 1.00 94.31 199 PRO A O 1
ATOM 1660 N N . GLY A 1 200 ? -6.420 1.574 1.872 1.00 90.12 200 GLY A N 1
ATOM 1661 C CA . GLY A 1 200 ? -7.393 2.536 1.346 1.00 90.12 200 GLY A CA 1
ATOM 1662 C C . GLY A 1 200 ? -8.117 1.993 0.116 1.00 90.12 200 GLY A C 1
ATOM 1663 O O . GLY A 1 200 ? -9.335 2.099 0.006 1.00 90.12 200 GLY A O 1
ATOM 1664 N N . HIS A 1 201 ? -7.365 1.344 -0.768 1.00 88.69 201 HIS A N 1
ATOM 1665 C CA . HIS A 1 201 ? -7.856 0.655 -1.951 1.00 88.69 201 HIS A CA 1
ATOM 1666 C C . HIS A 1 201 ? -6.996 -0.587 -2.198 1.00 88.69 201 HIS A C 1
ATOM 1668 O O . HIS A 1 201 ? -5.789 -0.551 -1.980 1.00 88.69 201 HIS A O 1
ATOM 1674 N N . VAL A 1 202 ? -7.597 -1.687 -2.650 1.00 90.94 202 VAL A N 1
ATOM 1675 C CA . VAL A 1 202 ? -6.860 -2.926 -2.924 1.00 90.94 202 VAL A CA 1
ATOM 1676 C C . VAL A 1 202 ? -6.509 -3.003 -4.406 1.00 90.94 202 VAL A C 1
ATOM 1678 O O . VAL A 1 202 ? -7.375 -3.273 -5.236 1.00 90.94 202 VAL A O 1
ATOM 1681 N N . SER A 1 203 ? -5.229 -2.822 -4.731 1.00 90.50 203 SER A N 1
ATOM 1682 C CA . SER A 1 203 ? -4.692 -2.984 -6.084 1.00 90.50 203 SER A CA 1
ATOM 1683 C C . SER A 1 203 ? -3.541 -4.007 -6.114 1.00 90.50 203 SER A C 1
ATOM 1685 O O . SER A 1 203 ? -3.123 -4.523 -5.071 1.00 90.50 203 SER A O 1
ATOM 1687 N N . PRO A 1 204 ? -2.978 -4.320 -7.296 1.00 91.44 204 PRO A N 1
ATOM 1688 C CA . PRO A 1 204 ? -1.757 -5.118 -7.389 1.00 91.44 204 PRO A CA 1
ATOM 1689 C C . PRO A 1 204 ? -0.563 -4.531 -6.615 1.00 91.44 204 PRO A C 1
ATOM 1691 O O . PRO A 1 204 ? 0.347 -5.278 -6.259 1.00 91.44 204 PRO A O 1
ATOM 1694 N N . LEU A 1 205 ? -0.539 -3.221 -6.339 1.00 92.81 205 LEU A N 1
ATOM 1695 C CA . LEU A 1 205 ? 0.512 -2.600 -5.524 1.00 92.81 205 LEU A CA 1
ATOM 1696 C C . LEU A 1 205 ? 0.422 -3.035 -4.056 1.00 92.81 205 LEU A C 1
ATOM 1698 O O . LEU A 1 205 ? 1.441 -3.320 -3.438 1.00 92.81 205 LEU A O 1
ATOM 1702 N N . GLU A 1 206 ? -0.782 -3.173 -3.510 1.00 94.44 206 GLU A N 1
ATOM 1703 C CA . GLU A 1 206 ? -1.024 -3.608 -2.133 1.00 94.44 206 GLU A CA 1
ATOM 1704 C C . GLU A 1 206 ? -0.670 -5.084 -1.943 1.00 94.44 206 GLU A C 1
ATOM 1706 O O . GLU A 1 206 ? -0.203 -5.472 -0.876 1.00 94.44 206 GLU A O 1
ATOM 1711 N N . VAL A 1 207 ? -0.802 -5.900 -2.993 1.00 94.50 207 VAL A N 1
ATOM 1712 C CA . VAL A 1 207 ? -0.275 -7.275 -3.009 1.00 94.50 207 VAL A CA 1
ATOM 1713 C C . VAL A 1 207 ? 1.250 -7.271 -2.900 1.00 94.50 207 VAL A C 1
ATOM 1715 O O . VAL A 1 207 ? 1.821 -8.029 -2.116 1.00 94.50 207 VAL A O 1
ATOM 1718 N N . GLN A 1 208 ? 1.923 -6.396 -3.653 1.00 94.94 208 GLN A N 1
ATOM 1719 C CA . GLN A 1 208 ? 3.376 -6.253 -3.547 1.00 94.94 208 GLN A CA 1
ATOM 1720 C C . GLN A 1 208 ? 3.784 -5.741 -2.167 1.00 94.94 208 GLN A C 1
ATOM 1722 O O . GLN A 1 208 ? 4.762 -6.234 -1.613 1.00 94.94 208 GLN A O 1
ATOM 1727 N N . LEU A 1 209 ? 3.024 -4.804 -1.598 1.00 96.38 209 LEU A N 1
ATOM 1728 C CA . LEU A 1 209 ? 3.258 -4.289 -0.256 1.00 96.38 209 LEU A CA 1
ATOM 1729 C C . LEU A 1 209 ? 3.072 -5.368 0.814 1.00 96.38 209 LEU A C 1
ATOM 1731 O O . LEU A 1 209 ? 3.904 -5.479 1.707 1.00 96.38 209 LEU A O 1
ATOM 1735 N N . SER A 1 210 ? 2.023 -6.185 0.705 1.00 96.94 210 SER A N 1
ATOM 1736 C CA . SER A 1 210 ? 1.770 -7.324 1.593 1.00 96.94 210 SER A CA 1
ATOM 1737 C C . SER A 1 210 ? 2.957 -8.282 1.615 1.00 96.94 210 SER A C 1
ATOM 1739 O O . SER A 1 210 ? 3.487 -8.578 2.686 1.00 96.94 210 SER A O 1
ATOM 1741 N N . SER A 1 211 ? 3.460 -8.664 0.438 1.00 95.38 211 SER A N 1
ATOM 1742 C CA . SER A 1 211 ? 4.666 -9.490 0.330 1.00 95.38 211 SER A CA 1
ATOM 1743 C C . SER A 1 211 ? 5.921 -8.772 0.848 1.00 95.38 211 SER A C 1
ATOM 1745 O O . SER A 1 211 ? 6.739 -9.385 1.527 1.00 95.38 211 SER A O 1
ATOM 1747 N N . ALA A 1 212 ? 6.072 -7.468 0.592 1.00 94.81 212 ALA A N 1
ATOM 1748 C CA . ALA A 1 212 ? 7.214 -6.691 1.069 1.00 94.81 212 ALA A CA 1
ATOM 1749 C C . ALA A 1 212 ? 7.224 -6.523 2.596 1.00 94.81 212 ALA A C 1
ATOM 1751 O O . ALA A 1 212 ? 8.295 -6.497 3.198 1.00 94.81 212 ALA A O 1
ATOM 1752 N N . LEU A 1 213 ? 6.067 -6.408 3.245 1.00 96.62 213 LEU A N 1
ATOM 1753 C CA . LEU A 1 213 ? 5.962 -6.302 4.701 1.00 96.62 213 LEU A CA 1
ATOM 1754 C C . LEU A 1 213 ? 5.934 -7.670 5.393 1.00 96.62 213 LEU A C 1
ATOM 1756 O O . LEU A 1 213 ? 6.299 -7.743 6.565 1.00 96.62 213 LEU A O 1
ATOM 1760 N N . GLY A 1 214 ? 5.552 -8.733 4.679 1.00 96.12 214 GLY A N 1
ATOM 1761 C CA . GLY A 1 214 ? 5.258 -10.039 5.271 1.00 96.12 214 GLY A CA 1
ATOM 1762 C C . GLY A 1 214 ? 3.980 -10.013 6.112 1.00 96.12 214 GLY A C 1
ATOM 1763 O O . GLY A 1 214 ? 3.871 -10.750 7.086 1.00 96.12 214 GLY A O 1
ATOM 1764 N N . LEU A 1 215 ? 3.043 -9.118 5.780 1.00 97.44 215 LEU A N 1
ATOM 1765 C CA . LEU A 1 215 ? 1.786 -8.932 6.503 1.00 97.44 215 LEU A CA 1
ATOM 1766 C C . LEU A 1 215 ? 0.602 -9.222 5.579 1.00 97.44 215 LEU A C 1
ATOM 1768 O O . LEU A 1 215 ? 0.614 -8.774 4.426 1.00 97.44 215 LEU A O 1
ATOM 1772 N N . PRO A 1 216 ? -0.437 -9.927 6.055 1.00 96.94 216 PRO A N 1
ATOM 1773 C CA . PRO A 1 216 ? -1.637 -10.170 5.270 1.00 96.94 216 PRO A CA 1
ATOM 1774 C C . PRO A 1 216 ? -2.389 -8.866 4.986 1.00 96.94 216 PRO A C 1
ATOM 1776 O O . PRO A 1 216 ? -2.376 -7.923 5.780 1.00 96.94 216 PRO A O 1
ATOM 1779 N N . LEU A 1 217 ? -3.060 -8.821 3.836 1.00 95.81 217 LEU A N 1
ATOM 1780 C CA . LEU A 1 217 ? -3.919 -7.707 3.449 1.00 95.81 217 LEU A CA 1
ATOM 1781 C C . LEU A 1 217 ? -5.345 -7.951 3.949 1.00 95.81 217 LEU A C 1
ATOM 1783 O O . LEU A 1 217 ? -5.963 -8.954 3.590 1.00 95.81 217 LEU A O 1
ATOM 1787 N N . PHE A 1 218 ? -5.893 -7.010 4.713 1.00 94.88 218 PHE A N 1
ATOM 1788 C CA . PHE A 1 218 ? -7.290 -7.029 5.125 1.00 94.88 218 PHE A CA 1
ATOM 1789 C C . PHE A 1 218 ? -8.178 -6.516 3.990 1.00 94.88 218 PHE A C 1
ATOM 1791 O O . PHE A 1 218 ? -8.482 -5.327 3.887 1.00 94.88 218 PHE A O 1
ATOM 1798 N N . GLY A 1 219 ? -8.556 -7.419 3.090 1.00 91.06 219 GLY A N 1
ATOM 1799 C CA . GLY A 1 219 ? -9.446 -7.098 1.986 1.00 91.06 219 GLY A CA 1
ATOM 1800 C C . GLY A 1 219 ? -9.593 -8.232 0.974 1.00 91.06 219 GLY A C 1
ATOM 1801 O O . GLY A 1 219 ? -8.826 -9.198 0.989 1.00 91.06 219 GLY A O 1
ATOM 1802 N N . PRO A 1 220 ? -10.586 -8.129 0.077 1.00 89.31 220 PRO A N 1
ATOM 1803 C CA . PRO A 1 220 ? -10.764 -9.089 -1.004 1.00 89.31 220 PRO A CA 1
ATOM 1804 C C . PRO A 1 220 ? -9.595 -9.041 -2.008 1.00 89.31 220 PRO A C 1
ATOM 1806 O O . PRO A 1 220 ? -8.901 -8.030 -2.106 1.00 89.31 220 PRO A O 1
ATOM 1809 N N . PRO A 1 221 ? -9.393 -10.100 -2.814 1.00 89.44 221 PRO A N 1
ATOM 1810 C CA . PRO A 1 221 ? -8.400 -10.097 -3.885 1.00 89.44 221 PRO A CA 1
ATOM 1811 C C . PRO A 1 221 ? -8.596 -8.934 -4.877 1.00 89.44 221 PRO A C 1
ATOM 1813 O O . PRO A 1 221 ? -9.744 -8.655 -5.243 1.00 89.44 221 PRO A O 1
ATOM 1816 N N . PRO A 1 222 ? -7.516 -8.316 -5.405 1.00 89.69 222 PRO A N 1
ATOM 1817 C CA . PRO A 1 222 ? -7.620 -7.171 -6.319 1.00 89.69 222 PRO A CA 1
ATOM 1818 C C . PRO A 1 222 ? -8.478 -7.432 -7.560 1.00 89.69 222 PRO A C 1
ATOM 1820 O O . PRO A 1 222 ? -9.171 -6.539 -8.037 1.00 89.69 222 PRO A O 1
ATOM 1823 N N . THR A 1 223 ? -8.479 -8.668 -8.067 1.00 86.69 223 THR A N 1
ATOM 1824 C CA . THR A 1 223 ? -9.296 -9.066 -9.221 1.00 86.69 223 THR A CA 1
ATOM 1825 C C . THR A 1 223 ? -10.792 -8.909 -8.953 1.00 86.69 223 THR A C 1
ATOM 1827 O O . THR A 1 223 ? -11.511 -8.423 -9.819 1.00 86.69 223 THR A O 1
ATOM 1830 N N . LYS A 1 224 ? -11.254 -9.253 -7.741 1.00 87.00 224 LYS A N 1
ATOM 1831 C CA . LYS A 1 224 ? -12.658 -9.091 -7.332 1.00 87.00 224 LYS A CA 1
ATOM 1832 C C . LYS A 1 224 ? -13.018 -7.626 -7.093 1.00 87.00 224 LYS A C 1
ATOM 1834 O O . LYS A 1 224 ? -14.130 -7.208 -7.401 1.00 87.00 224 LYS A O 1
ATOM 1839 N N . VAL A 1 225 ? -12.082 -6.842 -6.555 1.00 87.06 225 VAL A N 1
ATOM 1840 C CA . VAL A 1 225 ? -12.279 -5.398 -6.354 1.00 87.06 225 VAL A CA 1
ATOM 1841 C C . VAL A 1 225 ? -12.444 -4.697 -7.689 1.00 87.06 225 VAL A C 1
ATOM 1843 O O . VAL A 1 225 ? -13.403 -3.951 -7.854 1.00 87.06 225 VAL A O 1
ATOM 1846 N N . ALA A 1 226 ? -11.573 -4.975 -8.658 1.00 83.31 226 ALA A N 1
ATOM 1847 C CA . ALA A 1 226 ? -11.648 -4.365 -9.980 1.00 83.31 226 ALA A CA 1
ATOM 1848 C C . ALA A 1 226 ? -12.989 -4.641 -10.682 1.00 83.31 226 ALA A C 1
ATOM 1850 O O . ALA A 1 226 ? -13.549 -3.729 -11.284 1.00 83.31 226 ALA A O 1
ATOM 1851 N N . SER A 1 227 ? -13.535 -5.858 -10.562 1.00 82.38 227 SER A N 1
ATOM 1852 C CA . SER A 1 227 ? -14.843 -6.180 -11.141 1.00 82.38 227 SER A CA 1
ATOM 1853 C C . SER A 1 227 ? -16.000 -5.507 -10.397 1.00 82.38 227 SER A C 1
ATOM 1855 O O . SER A 1 227 ? -16.870 -4.921 -11.025 1.00 82.38 227 SER A O 1
ATOM 1857 N N . LEU A 1 228 ? -16.018 -5.546 -9.061 1.00 84.38 228 LEU A N 1
ATOM 1858 C CA . LEU A 1 228 ? -17.189 -5.118 -8.278 1.00 84.38 228 LEU A CA 1
ATOM 1859 C C . LEU A 1 228 ? -17.220 -3.620 -7.945 1.00 84.38 228 LEU A C 1
ATOM 1861 O O . LEU A 1 228 ? -18.253 -3.111 -7.524 1.00 84.38 228 LEU A O 1
ATOM 1865 N N . SER A 1 229 ? -16.111 -2.900 -8.127 1.00 83.75 229 SER A N 1
ATOM 1866 C CA . SER A 1 229 ? -16.025 -1.476 -7.763 1.00 83.75 229 SER A CA 1
ATOM 1867 C C . SER A 1 229 ? -16.590 -0.529 -8.825 1.00 83.75 229 SER A C 1
ATOM 1869 O O . SER A 1 229 ? -16.580 0.686 -8.627 1.00 83.75 229 SER A O 1
ATOM 1871 N N . THR A 1 230 ? -17.058 -1.038 -9.969 1.00 87.44 230 THR A N 1
ATOM 1872 C CA . THR A 1 230 ? -17.664 -0.187 -11.000 1.00 87.44 230 THR A CA 1
ATOM 1873 C C . THR A 1 230 ? -19.147 0.042 -10.712 1.00 87.44 230 THR A C 1
ATOM 1875 O O . THR A 1 230 ? -19.851 -0.842 -10.222 1.00 87.44 230 THR A O 1
ATOM 1878 N N . LYS A 1 231 ? -19.652 1.235 -11.052 1.00 87.75 231 LYS A N 1
ATOM 1879 C CA . LYS A 1 231 ? -21.077 1.563 -10.880 1.00 87.75 231 LYS A CA 1
ATOM 1880 C C . LYS A 1 231 ? -21.980 0.632 -11.697 1.00 87.75 231 LYS A C 1
ATOM 1882 O O . LYS A 1 231 ? -23.018 0.220 -11.195 1.00 87.75 231 LYS A O 1
ATOM 1887 N N . SER A 1 232 ? -21.574 0.278 -12.918 1.00 89.56 232 SER A N 1
ATOM 1888 C CA . SER A 1 232 ? -22.324 -0.643 -13.781 1.00 89.56 232 SER A CA 1
ATOM 1889 C C . SER A 1 232 ? -22.435 -2.047 -13.184 1.00 89.56 232 SER A C 1
ATOM 1891 O O . SER A 1 232 ? -23.527 -2.605 -13.148 1.00 89.56 232 SER A O 1
ATOM 1893 N N . GLU A 1 233 ? -21.333 -2.614 -12.681 1.00 89.25 233 GLU A N 1
ATOM 1894 C CA . GLU A 1 233 ? -21.363 -3.959 -12.089 1.00 89.25 233 GLU A CA 1
ATOM 1895 C C . GLU A 1 233 ? -22.112 -3.969 -10.754 1.00 89.25 233 GLU A C 1
ATOM 1897 O O . GLU A 1 233 ? -22.879 -4.891 -10.492 1.00 89.25 233 GLU A O 1
ATOM 1902 N N . MET A 1 234 ? -21.990 -2.909 -9.945 1.00 87.81 234 MET A N 1
ATOM 1903 C CA . MET A 1 234 ? -22.786 -2.771 -8.722 1.00 87.81 234 MET A CA 1
ATOM 1904 C C . MET A 1 234 ? -24.294 -2.825 -9.015 1.00 87.81 234 MET A C 1
ATOM 1906 O O . MET A 1 234 ? -25.032 -3.494 -8.296 1.00 87.81 234 MET A O 1
ATOM 1910 N N . ARG A 1 235 ? -24.766 -2.192 -10.100 1.00 90.00 235 ARG A N 1
ATOM 1911 C CA . ARG A 1 235 ? -26.183 -2.264 -10.506 1.00 90.00 235 ARG A CA 1
ATOM 1912 C C . ARG A 1 235 ? -26.626 -3.682 -10.846 1.00 90.00 235 ARG A C 1
ATOM 1914 O O . ARG A 1 235 ? -27.692 -4.099 -10.405 1.00 90.00 235 ARG A O 1
ATOM 1921 N N . ARG A 1 236 ? -25.790 -4.452 -11.546 1.00 88.94 236 ARG A N 1
ATOM 1922 C CA . ARG A 1 236 ? -26.073 -5.868 -11.832 1.00 88.94 236 ARG A CA 1
ATOM 1923 C C . ARG A 1 236 ? -26.172 -6.702 -10.560 1.00 88.94 236 ARG A C 1
ATOM 1925 O O . ARG A 1 236 ? -27.052 -7.554 -10.456 1.00 88.94 236 ARG A O 1
ATOM 1932 N N . VAL A 1 237 ? -25.304 -6.439 -9.581 1.00 90.62 237 VAL A N 1
ATOM 1933 C CA . VAL A 1 237 ? -25.368 -7.093 -8.265 1.00 90.62 237 VAL A CA 1
ATOM 1934 C C . VAL A 1 237 ? -26.678 -6.746 -7.555 1.00 90.62 237 VAL A C 1
ATOM 1936 O O . VAL A 1 237 ? -27.343 -7.651 -7.062 1.00 90.62 237 VAL A O 1
ATOM 1939 N N . MET A 1 238 ? -27.090 -5.473 -7.554 1.00 91.75 238 MET A N 1
ATOM 1940 C CA . MET A 1 238 ? -28.363 -5.044 -6.954 1.00 91.75 238 MET A CA 1
ATOM 1941 C C . MET A 1 238 ? -29.568 -5.704 -7.632 1.00 91.75 238 MET A C 1
ATOM 1943 O O . MET A 1 238 ? -30.447 -6.208 -6.940 1.00 91.75 238 MET A O 1
ATOM 1947 N N . GLN A 1 239 ? -29.577 -5.765 -8.966 1.00 90.94 239 GLN A N 1
ATOM 1948 C CA . GLN A 1 239 ? -30.635 -6.420 -9.735 1.00 90.94 239 GLN A CA 1
ATOM 1949 C C . GLN A 1 239 ? -30.711 -7.921 -9.425 1.00 90.94 239 GLN A C 1
ATOM 1951 O O . GLN A 1 239 ? -31.793 -8.448 -9.183 1.00 90.94 239 GLN A O 1
ATOM 1956 N N . THR A 1 240 ? -29.561 -8.600 -9.366 1.00 91.81 240 THR A N 1
ATOM 1957 C CA . THR A 1 240 ? -29.483 -10.031 -9.018 1.00 91.81 240 THR A CA 1
ATOM 1958 C C . THR A 1 240 ? -29.964 -10.287 -7.589 1.00 91.81 240 THR A C 1
ATOM 1960 O O . THR A 1 240 ? -30.652 -11.270 -7.335 1.00 91.81 240 THR A O 1
ATOM 1963 N N . ALA A 1 241 ? -29.638 -9.387 -6.659 1.00 94.88 241 ALA A N 1
ATOM 1964 C CA . ALA A 1 241 ? -30.083 -9.447 -5.270 1.00 94.88 241 ALA A CA 1
ATOM 1965 C C . ALA A 1 241 ? -31.530 -8.958 -5.063 1.00 94.88 241 ALA A C 1
ATOM 1967 O O . ALA A 1 241 ? -31.980 -8.900 -3.923 1.00 94.88 241 ALA A O 1
ATOM 1968 N N . GLN A 1 242 ? -32.242 -8.592 -6.138 1.00 94.19 242 GLN A N 1
ATOM 1969 C CA . GLN A 1 242 ? -33.608 -8.057 -6.101 1.00 94.19 242 GLN A CA 1
ATOM 1970 C C . GLN A 1 242 ? -33.752 -6.830 -5.182 1.00 94.19 242 GLN A C 1
ATOM 1972 O O . GLN A 1 242 ? -34.802 -6.597 -4.587 1.00 94.19 242 GLN A O 1
ATOM 1977 N N . ILE A 1 243 ? -32.690 -6.027 -5.064 1.00 95.31 243 ILE A N 1
ATOM 1978 C CA . ILE A 1 243 ? -32.709 -4.789 -4.285 1.00 95.31 243 ILE A CA 1
ATOM 1979 C C . ILE A 1 243 ? -33.354 -3.700 -5.148 1.00 95.31 243 ILE A C 1
ATOM 1981 O O . ILE A 1 243 ? -32.821 -3.398 -6.224 1.00 95.31 243 ILE A O 1
ATOM 1985 N N . PRO A 1 244 ? -34.456 -3.070 -4.695 1.00 91.25 244 PRO A N 1
ATOM 1986 C CA . PRO A 1 244 ? -35.064 -1.960 -5.409 1.00 91.25 244 PRO A CA 1
ATOM 1987 C C . PRO A 1 244 ? -34.044 -0.848 -5.629 1.00 91.25 244 PRO A C 1
ATOM 1989 O O . PRO A 1 244 ? -33.301 -0.459 -4.726 1.00 91.25 244 PRO A O 1
ATOM 1992 N N . SER A 1 245 ? -33.994 -0.326 -6.845 1.00 87.88 245 SER A N 1
ATOM 1993 C CA . SER A 1 245 ? -33.086 0.757 -7.183 1.00 87.88 245 SER A CA 1
ATOM 1994 C C . SER A 1 245 ? -33.752 1.671 -8.198 1.00 87.88 245 SER A C 1
ATOM 1996 O O . SER A 1 245 ? -34.513 1.189 -9.031 1.00 87.88 245 SER A O 1
ATOM 1998 N N . GLY A 1 246 ? -33.492 2.977 -8.104 1.00 87.38 246 GLY A N 1
ATOM 1999 C CA . GLY A 1 246 ? -34.087 3.946 -9.025 1.00 87.38 246 GLY A CA 1
ATOM 2000 C C . GLY A 1 246 ? -33.694 3.707 -10.492 1.00 87.38 246 GLY A C 1
ATOM 2001 O O . GLY A 1 246 ? -32.759 2.931 -10.752 1.00 87.38 246 GLY A O 1
ATOM 2002 N N . PRO A 1 247 ? -34.365 4.396 -11.432 1.00 88.88 247 PRO A N 1
ATOM 2003 C CA . PRO A 1 247 ? -34.073 4.312 -12.860 1.00 88.88 247 PRO A CA 1
ATOM 2004 C C . PRO A 1 247 ? -32.578 4.493 -13.133 1.00 88.88 247 PRO A C 1
ATOM 2006 O O . PRO A 1 247 ? -31.911 5.357 -12.550 1.00 88.88 247 PRO A O 1
ATOM 2009 N N . HIS A 1 248 ? -32.013 3.621 -13.963 1.00 88.62 248 HIS A N 1
ATOM 2010 C CA . HIS A 1 248 ? -30.589 3.640 -14.268 1.00 88.62 248 HIS A CA 1
ATOM 2011 C C . HIS A 1 248 ? -30.282 2.963 -15.601 1.00 88.62 248 HIS A C 1
ATOM 2013 O O . HIS A 1 248 ? -30.967 2.043 -16.031 1.00 88.62 248 HIS A O 1
ATOM 2019 N N . ALA A 1 249 ? -29.163 3.361 -16.197 1.00 89.94 249 ALA A N 1
ATOM 2020 C CA . ALA A 1 249 ? -28.561 2.691 -17.338 1.00 89.94 249 ALA A CA 1
ATOM 2021 C C . ALA A 1 249 ? -27.108 2.317 -17.011 1.00 89.94 249 ALA A C 1
ATOM 2023 O O . ALA A 1 249 ? -26.447 2.964 -16.191 1.00 89.94 249 ALA A O 1
ATOM 2024 N N . THR A 1 250 ? -26.609 1.238 -17.616 1.00 90.38 250 THR A N 1
ATOM 2025 C CA . THR A 1 250 ? -25.273 0.684 -17.336 1.00 90.38 250 THR A CA 1
ATOM 2026 C C . THR A 1 250 ? -24.447 0.546 -18.613 1.00 90.38 250 THR A C 1
ATOM 2028 O O . THR A 1 250 ? -24.991 0.490 -19.710 1.00 90.38 250 THR A O 1
ATOM 2031 N N . ASN A 1 251 ? -23.117 0.478 -18.469 1.00 87.94 251 ASN A N 1
ATOM 2032 C CA . ASN A 1 251 ? -22.166 0.233 -19.570 1.00 87.94 251 ASN A CA 1
ATOM 2033 C C . ASN A 1 251 ? -22.277 1.199 -20.760 1.00 87.94 251 ASN A C 1
ATOM 2035 O O . ASN A 1 251 ? -22.175 0.807 -21.925 1.00 87.94 251 ASN A O 1
ATOM 2039 N N . ILE A 1 252 ? -22.450 2.479 -20.451 1.00 90.44 252 ILE A N 1
ATOM 2040 C CA . ILE A 1 252 ? -22.461 3.547 -21.443 1.00 90.44 252 ILE A CA 1
ATOM 2041 C C . ILE A 1 252 ? -21.018 3.973 -21.718 1.00 90.44 252 ILE A C 1
ATOM 2043 O O . ILE A 1 252 ? -20.393 4.651 -20.904 1.00 90.44 252 ILE A O 1
ATOM 2047 N N . ASN A 1 253 ? -20.501 3.567 -22.877 1.00 88.69 253 ASN A N 1
ATOM 2048 C CA . ASN A 1 253 ? -19.118 3.833 -23.288 1.00 88.69 253 ASN A CA 1
ATOM 2049 C C . ASN A 1 253 ? -19.029 4.764 -24.512 1.00 88.69 253 ASN A C 1
ATOM 2051 O O . ASN A 1 253 ? -17.933 5.059 -24.980 1.00 88.69 253 ASN A O 1
ATOM 2055 N N . GLN A 1 254 ? -20.172 5.183 -25.059 1.00 93.38 254 GLN A N 1
ATOM 2056 C CA . GLN A 1 254 ? -20.289 5.995 -26.271 1.00 93.38 254 GLN A CA 1
ATOM 2057 C C . GLN A 1 254 ? -21.308 7.112 -26.042 1.00 93.38 254 GLN A C 1
ATOM 2059 O O . GLN A 1 254 ? -22.256 6.927 -25.278 1.00 93.38 254 GLN A O 1
ATOM 2064 N N . ALA A 1 255 ? -21.109 8.248 -26.714 1.00 93.50 255 ALA A N 1
ATOM 2065 C CA . ALA A 1 255 ? -21.981 9.413 -26.587 1.00 93.50 255 ALA A CA 1
ATOM 2066 C C . ALA A 1 255 ? -23.408 9.121 -27.078 1.00 93.50 255 ALA A C 1
ATOM 2068 O O . ALA A 1 255 ? -24.362 9.445 -26.384 1.00 93.50 255 ALA A O 1
ATOM 2069 N N . ASP A 1 256 ? -23.565 8.420 -28.200 1.00 93.75 256 ASP A N 1
ATOM 2070 C CA . ASP A 1 256 ? -24.893 8.135 -28.764 1.00 93.75 256 ASP A CA 1
ATOM 2071 C C . ASP A 1 256 ? -25.746 7.297 -27.800 1.00 93.75 256 ASP A C 1
ATOM 2073 O O . ASP A 1 256 ? -26.846 7.694 -27.418 1.00 93.75 256 ASP A O 1
ATOM 2077 N N . LYS A 1 257 ? -25.165 6.215 -27.261 1.00 92.31 257 LYS A N 1
ATOM 2078 C CA . LYS A 1 257 ? -25.798 5.390 -26.218 1.00 92.31 257 LYS A CA 1
ATOM 2079 C C . LYS A 1 257 ? -26.131 6.167 -24.948 1.00 92.31 257 LYS A C 1
ATOM 2081 O O . LYS A 1 257 ? -27.051 5.780 -24.229 1.00 92.31 257 LYS A O 1
ATOM 2086 N N . PHE A 1 258 ? -25.367 7.214 -24.630 1.00 94.12 258 PHE A N 1
ATOM 2087 C CA . PHE A 1 258 ? -25.673 8.073 -23.491 1.00 94.12 258 PHE A CA 1
ATOM 2088 C C . PHE A 1 258 ? -26.978 8.830 -23.728 1.00 94.12 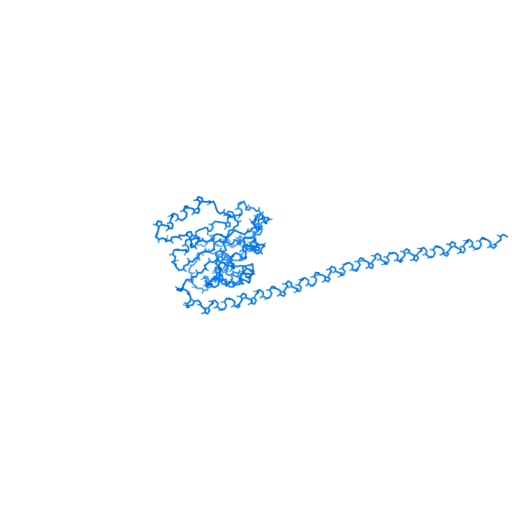258 PHE A C 1
ATOM 2090 O O . PHE A 1 258 ? -27.853 8.776 -22.869 1.00 94.12 258 PHE A O 1
ATOM 2097 N N . TYR A 1 259 ? -27.126 9.478 -24.887 1.00 94.88 259 TYR A N 1
ATOM 2098 C CA . TYR A 1 259 ? -28.337 10.229 -25.224 1.00 94.88 259 TYR A CA 1
ATOM 2099 C C . TYR A 1 259 ? -29.566 9.324 -25.340 1.00 94.88 259 TYR A C 1
ATOM 2101 O O . TYR A 1 259 ? -30.616 9.674 -24.807 1.00 94.88 259 TYR A O 1
ATOM 2109 N N . GLU A 1 260 ? -29.422 8.144 -25.949 1.00 93.06 260 GLU A N 1
ATOM 2110 C CA . GLU A 1 260 ? -30.489 7.134 -26.018 1.00 93.06 260 GLU A CA 1
ATOM 2111 C C . GLU A 1 260 ? -30.919 6.651 -24.628 1.00 93.06 260 GLU A C 1
ATOM 2113 O O . GLU A 1 260 ? -32.102 6.610 -24.309 1.00 93.06 260 GLU A O 1
ATOM 2118 N N . SER A 1 261 ? -29.960 6.304 -23.766 1.00 92.50 261 SER A N 1
ATOM 2119 C CA . SER A 1 261 ? -30.283 5.833 -22.414 1.00 92.50 261 SER A CA 1
ATOM 2120 C C . SER A 1 261 ? -30.917 6.940 -21.573 1.00 92.50 261 SER A C 1
ATOM 2122 O O . SER A 1 261 ? -31.812 6.682 -20.775 1.00 92.50 261 SER A O 1
ATOM 2124 N N . LEU A 1 262 ? -30.443 8.177 -21.733 1.00 93.69 262 LEU A N 1
ATOM 2125 C CA . LEU A 1 262 ? -30.952 9.327 -20.998 1.00 93.69 262 LEU A CA 1
ATOM 2126 C C . LEU A 1 262 ? -32.382 9.677 -21.418 1.00 93.69 262 LEU A C 1
ATOM 2128 O O . LEU A 1 262 ? -33.190 9.989 -20.549 1.00 93.69 262 LEU A O 1
ATOM 2132 N N . SER A 1 263 ? -32.706 9.613 -22.714 1.00 93.44 263 SER A N 1
ATOM 2133 C CA . SER A 1 263 ? -34.061 9.907 -23.189 1.00 93.44 263 SER A CA 1
ATOM 2134 C C . SER A 1 263 ? -35.080 8.907 -22.649 1.00 93.44 263 SER A C 1
ATOM 2136 O O . SER A 1 263 ? -36.144 9.326 -22.205 1.00 93.44 263 SER A O 1
ATOM 2138 N N . VAL A 1 264 ? -34.733 7.615 -22.597 1.00 92.12 264 VAL A N 1
ATOM 2139 C CA . VAL A 1 264 ? -35.574 6.579 -21.975 1.00 92.12 264 VAL A CA 1
ATOM 2140 C C . VAL A 1 264 ? -35.798 6.880 -20.493 1.00 92.12 264 VAL A C 1
ATOM 2142 O O . VAL A 1 264 ? -36.937 6.914 -20.046 1.00 92.12 264 VAL A O 1
ATOM 2145 N N . LEU A 1 265 ? -34.729 7.177 -19.746 1.00 92.44 265 LEU A N 1
ATOM 2146 C CA . LEU A 1 265 ? -34.804 7.407 -18.298 1.00 92.44 265 LEU A CA 1
ATOM 2147 C C . LEU A 1 265 ? -35.541 8.690 -17.887 1.00 92.44 265 LEU A C 1
ATOM 2149 O O . LEU A 1 265 ? -35.952 8.792 -16.739 1.00 92.44 265 LEU A O 1
ATOM 2153 N N . ILE A 1 266 ? -35.649 9.689 -18.769 1.00 93.25 266 ILE A N 1
ATOM 2154 C CA . ILE A 1 266 ? -36.402 10.929 -18.498 1.00 93.25 266 ILE A CA 1
ATOM 2155 C C . ILE A 1 266 ? -37.911 10.728 -18.711 1.00 93.25 266 ILE A C 1
ATOM 2157 O O . ILE A 1 266 ? -38.708 11.480 -18.156 1.00 93.25 266 ILE A O 1
ATOM 2161 N N . MET A 1 267 ? -38.300 9.748 -19.531 1.00 86.62 267 MET A N 1
ATOM 2162 C CA . MET A 1 267 ? -39.700 9.468 -19.867 1.00 86.62 267 MET A CA 1
ATOM 2163 C C . MET A 1 267 ? -40.377 8.485 -18.893 1.00 86.62 267 MET A C 1
ATOM 2165 O O . MET A 1 267 ? -41.600 8.357 -18.943 1.00 86.62 267 MET A O 1
ATOM 2169 N N . GLU A 1 268 ? -39.598 7.795 -18.052 1.00 70.06 268 GLU A N 1
ATOM 2170 C CA . GLU A 1 268 ? -40.050 6.920 -16.952 1.00 70.06 268 GLU A CA 1
ATOM 2171 C C . GLU A 1 268 ? -40.292 7.698 -15.650 1.00 70.06 268 GLU A C 1
ATOM 2173 O O . GLU A 1 268 ? -41.279 7.365 -14.953 1.00 70.06 268 GLU A O 1
#

Mean predicted aligned error: 7.81 Å

Radius of gyration: 31.54 Å; Cα contacts (8 Å, |Δi|>4): 278; chains: 1; bounding box: 102×40×98 Å

pLDDT: mean 91.2, std 7.51, range [52.5, 98.38]

Secondary structure (DSSP, 8-state):
-HHHHHHHHHHHHHHHHHHHHHHHHHHHHHHHHHHHHHHHHHHHHHHHHHHHHHHHHHHHHHHHHHHHHHHHHHHHHTTS-EEEEEE------HHHHHT-SSHHHHHHTTGGGGGGGGSTTEEEEEEESSPPPHHHHHHHHHHHHHTT-S-HHHHEEEEE-GGGGGSTT--HHHHHHT-HHHHHHHHHHHTTS-EEEEESS--HHHHHHHHHHT--BSS--HHHHHHHTSHHHHHHHHHHTT----S------SHHHHHHHHHHHHH-

Organism: NCBI:txid1169539